Protein AF-A0A934SAM8-F1 (afdb_monomer_lite)

Secondary structure (DSSP, 8-state):
-----PPP-----PPPHHHHTTSS-HHHHHHHHHHHHHHHHHHHHHHHHHHHHHHHSPP---SS-TTSTT--HHHHHHHHHHHHHHHHSS---EEEEEHHHHHHHHH-HHHHHHTTTS-SS---HHHHHHHHTSEEEEE--EEE-SPTTSPP-EEETTTT--EEE-------TTS--S--PPPP--STT--TTS-------

Sequence (201 aa):
SDTFLCKDYGVEEPIDKMELMMYASIFAADSAGMERTSRIVAINHEIRVRNLVRAASQTSSPVTKWNEAGSTIVADIDAGKNLIRSRIGVTPNLLTLPYNVFQAMRNSAEMKNYFVNVQGGLITKANLEAILEVEIQISGDLINTAAEGQDAEIGDIWENEAFLSYSVASADIKSLNFARTYNWTALEGSGSGGISVLTYD

Structure (mmCIF, N/CA/C/O backbone):
data_AF-A0A934SAM8-F1
#
_entry.id   AF-A0A934SAM8-F1
#
loop_
_atom_site.group_PDB
_atom_site.id
_atom_site.type_symbol
_atom_site.label_atom_id
_atom_site.label_alt_id
_atom_site.label_comp_id
_atom_site.label_asym_id
_atom_site.label_entity_id
_atom_site.label_seq_id
_atom_site.pdbx_PDB_ins_code
_atom_site.Cartn_x
_atom_site.Cartn_y
_atom_site.Cartn_z
_atom_site.occupancy
_atom_site.B_iso_or_equiv
_atom_site.auth_seq_id
_atom_site.auth_comp_id
_atom_site.auth_asym_id
_atom_site.auth_atom_id
_atom_site.pdbx_PDB_model_num
ATOM 1 N N . SER A 1 1 ? -17.122 6.761 -20.301 1.00 48.31 1 SER A N 1
ATOM 2 C CA . SER A 1 1 ? -16.513 5.428 -20.171 1.00 48.31 1 SER A CA 1
ATOM 3 C C . SER A 1 1 ? -15.039 5.635 -19.939 1.00 48.31 1 SER A C 1
ATOM 5 O O . SER A 1 1 ? -14.426 6.359 -20.718 1.00 48.31 1 SER A O 1
ATOM 7 N N . ASP A 1 2 ? -14.484 5.063 -18.878 1.00 52.81 2 ASP A N 1
ATOM 8 C CA . ASP A 1 2 ? -13.043 5.150 -18.657 1.00 52.81 2 ASP A CA 1
ATOM 9 C C . ASP A 1 2 ? -12.313 4.285 -19.680 1.00 52.81 2 ASP A C 1
ATOM 11 O O . ASP A 1 2 ? -12.741 3.176 -20.004 1.00 52.81 2 ASP A O 1
ATOM 15 N N . THR A 1 3 ? -11.243 4.839 -20.240 1.00 67.12 3 THR A N 1
ATOM 16 C CA . THR A 1 3 ? -10.425 4.165 -21.249 1.00 67.12 3 THR A CA 1
ATOM 17 C C . THR A 1 3 ? -9.183 3.640 -20.544 1.00 67.12 3 THR A C 1
ATOM 19 O O . THR A 1 3 ? -8.379 4.424 -20.050 1.00 67.12 3 THR A O 1
ATOM 22 N N . PHE A 1 4 ? -9.035 2.321 -20.465 1.00 67.25 4 PHE A N 1
ATOM 23 C CA . PHE A 1 4 ? -7.827 1.681 -19.951 1.00 67.25 4 PHE A CA 1
ATOM 24 C C . PHE A 1 4 ? -6.880 1.416 -21.127 1.00 67.25 4 PHE A C 1
ATOM 26 O O . PHE A 1 4 ? -7.203 0.660 -22.039 1.00 67.25 4 PHE A O 1
ATOM 33 N N . LEU A 1 5 ? -5.721 2.076 -21.130 1.00 73.31 5 LEU A N 1
ATOM 34 C CA . LEU A 1 5 ? -4.667 1.882 -22.126 1.00 73.31 5 LEU A CA 1
ATOM 35 C C . LEU A 1 5 ? -3.382 1.490 -21.406 1.00 73.31 5 LEU A C 1
ATOM 37 O O . LEU A 1 5 ? -2.926 2.204 -20.512 1.00 73.31 5 LEU A O 1
ATOM 41 N N . CYS A 1 6 ? -2.787 0.371 -21.809 1.00 74.12 6 CYS A N 1
ATOM 42 C CA . CYS A 1 6 ? -1.442 0.021 -21.375 1.00 74.12 6 CYS A CA 1
ATOM 43 C C . CYS A 1 6 ? -0.452 0.913 -22.130 1.00 74.12 6 CYS A C 1
ATOM 45 O O . CYS A 1 6 ? -0.445 0.932 -23.360 1.00 74.12 6 CYS A O 1
ATOM 47 N N . LYS A 1 7 ? 0.366 1.665 -21.392 1.00 79.12 7 LYS A N 1
ATOM 48 C CA . LYS A 1 7 ? 1.479 2.436 -21.950 1.00 79.12 7 LYS A CA 1
ATOM 49 C C . LYS A 1 7 ? 2.779 1.701 -21.656 1.00 79.12 7 LYS A C 1
ATOM 51 O O . LYS A 1 7 ? 2.964 1.229 -20.535 1.00 79.12 7 LYS A O 1
ATOM 56 N N . ASP A 1 8 ? 3.647 1.635 -22.656 1.00 76.38 8 ASP A N 1
ATOM 57 C CA . ASP A 1 8 ? 4.974 1.047 -22.521 1.00 76.38 8 ASP A CA 1
ATOM 58 C C . ASP A 1 8 ? 5.943 2.025 -21.833 1.00 76.38 8 ASP A C 1
ATOM 60 O O . ASP A 1 8 ? 5.888 3.240 -22.057 1.00 76.38 8 ASP A O 1
ATOM 64 N N . TYR A 1 9 ? 6.790 1.487 -20.960 1.00 80.19 9 TYR A N 1
ATOM 65 C CA . TYR A 1 9 ? 7.807 2.214 -20.209 1.00 80.19 9 TYR A CA 1
ATOM 66 C C . TYR A 1 9 ? 9.094 1.390 -20.226 1.00 80.19 9 TYR A C 1
ATOM 68 O O . TYR A 1 9 ? 9.218 0.423 -19.478 1.00 80.19 9 TYR A O 1
ATOM 76 N N . GLY A 1 10 ? 10.041 1.805 -21.066 1.00 79.75 10 GLY A N 1
ATOM 77 C CA . GLY A 1 10 ? 11.365 1.201 -21.181 1.00 79.75 10 GLY A CA 1
ATOM 78 C C . GLY A 1 10 ? 12.441 2.050 -20.513 1.00 79.75 10 GLY A C 1
ATOM 79 O O . GLY A 1 10 ? 12.342 3.278 -20.465 1.00 79.75 10 GLY A O 1
ATOM 80 N N . VAL A 1 11 ? 13.464 1.376 -20.000 1.00 83.31 11 VAL A N 1
ATOM 81 C CA . VAL A 1 11 ? 14.718 1.975 -19.542 1.00 83.31 11 VAL A CA 1
ATOM 82 C C . VAL A 1 11 ? 15.835 1.187 -20.209 1.00 83.31 11 VAL A C 1
ATOM 84 O O . VAL A 1 11 ? 15.770 -0.039 -20.266 1.00 83.31 11 VAL A O 1
ATOM 87 N N . GLU A 1 12 ? 16.824 1.896 -20.733 1.00 84.12 12 GLU A N 1
ATOM 88 C CA . GLU A 1 12 ? 17.992 1.312 -21.381 1.00 84.12 12 GLU A CA 1
ATOM 89 C C . GLU A 1 12 ? 19.230 1.697 -20.580 1.00 84.12 12 GLU A C 1
ATOM 91 O O . GLU A 1 12 ? 19.383 2.853 -20.176 1.00 84.12 12 GLU A O 1
ATOM 96 N N . GLU A 1 13 ? 20.110 0.728 -20.355 1.00 82.88 13 GLU A N 1
ATOM 97 C CA . GLU A 1 13 ? 21.387 0.942 -19.690 1.00 82.88 13 GLU A CA 1
ATOM 98 C C . GLU A 1 13 ? 22.519 0.467 -20.611 1.00 82.88 13 GLU A C 1
ATOM 100 O O . GLU A 1 13 ? 22.649 -0.736 -20.844 1.00 82.88 13 GLU A O 1
ATOM 105 N N . PRO A 1 14 ? 23.333 1.383 -21.167 1.00 83.19 14 PRO A N 1
ATOM 106 C CA . PRO A 1 14 ? 24.500 0.997 -21.946 1.00 83.19 14 PRO A CA 1
ATOM 107 C C . PRO A 1 14 ? 25.638 0.563 -21.015 1.00 83.19 14 PRO A C 1
ATOM 109 O O . PRO A 1 14 ? 26.027 1.309 -20.119 1.00 83.19 14 PRO A O 1
ATOM 112 N N . ILE A 1 15 ? 26.218 -0.610 -21.271 1.00 78.00 15 ILE A N 1
ATOM 113 C CA . ILE A 1 15 ? 27.415 -1.099 -20.574 1.00 78.00 15 ILE A CA 1
ATOM 114 C C . ILE A 1 15 ? 28.629 -0.836 -21.471 1.00 78.00 15 ILE A C 1
ATOM 116 O O . ILE A 1 15 ? 28.726 -1.372 -22.577 1.00 78.00 15 ILE A O 1
ATOM 120 N N . ASP A 1 16 ? 29.567 -0.001 -21.015 1.00 82.44 16 ASP A N 1
ATOM 121 C CA . ASP A 1 16 ? 30.797 0.261 -21.771 1.00 82.44 16 ASP A CA 1
ATOM 122 C C . ASP A 1 16 ? 31.765 -0.933 -21.699 1.00 82.44 16 ASP A C 1
ATOM 124 O O . ASP A 1 16 ? 31.813 -1.687 -20.728 1.00 82.44 16 ASP A O 1
ATOM 128 N N . LYS A 1 17 ? 32.621 -1.077 -22.714 1.00 78.62 17 LYS A N 1
ATOM 129 C CA . LYS A 1 17 ? 33.650 -2.122 -22.780 1.00 78.62 17 LYS A CA 1
ATOM 130 C C . LYS A 1 17 ? 34.644 -2.042 -21.622 1.00 78.62 17 LYS A C 1
ATOM 132 O O . LYS A 1 17 ? 35.159 -3.078 -21.209 1.00 78.62 17 LYS A O 1
ATOM 137 N N . MET A 1 18 ? 34.926 -0.843 -21.108 1.00 77.56 18 MET A N 1
ATOM 138 C CA . MET A 1 18 ? 35.782 -0.681 -19.928 1.00 77.56 18 MET A CA 1
ATOM 139 C C . MET A 1 18 ? 35.104 -1.221 -18.666 1.00 77.56 18 MET A C 1
ATOM 141 O O . MET A 1 18 ? 35.743 -1.925 -17.889 1.00 77.56 18 MET A O 1
ATOM 145 N N . GLU A 1 19 ? 33.809 -0.953 -18.494 1.00 75.69 19 GLU A N 1
ATOM 146 C CA . GLU A 1 19 ? 33.009 -1.516 -17.403 1.00 75.69 19 GLU A CA 1
ATOM 147 C C . GLU A 1 19 ? 32.911 -3.043 -17.535 1.00 75.69 19 GLU A C 1
ATOM 149 O O . GLU A 1 19 ? 33.124 -3.768 -16.566 1.00 75.69 19 GLU A O 1
ATOM 154 N N . LEU A 1 20 ? 32.710 -3.552 -18.750 1.00 76.06 20 LEU A N 1
ATOM 155 C CA . LEU A 1 20 ? 32.654 -4.984 -19.039 1.00 76.06 20 LEU A CA 1
ATOM 156 C C . LEU A 1 20 ? 33.943 -5.724 -18.640 1.00 76.06 20 LEU A C 1
ATOM 158 O O . LEU A 1 20 ? 33.874 -6.855 -18.165 1.00 76.06 20 LEU A O 1
ATOM 162 N N . MET A 1 21 ? 35.113 -5.083 -18.763 1.00 78.25 21 MET A N 1
ATOM 163 C CA . MET A 1 21 ? 36.393 -5.636 -18.294 1.00 78.25 21 MET A CA 1
ATOM 164 C C . MET A 1 21 ? 36.514 -5.709 -16.762 1.00 78.25 21 MET A C 1
ATOM 166 O O . MET A 1 21 ? 37.366 -6.445 -16.264 1.00 78.25 21 MET A O 1
ATOM 170 N N . MET A 1 22 ? 35.698 -4.961 -16.008 1.00 79.31 22 MET A N 1
ATOM 171 C CA . MET A 1 22 ? 35.677 -5.001 -14.539 1.00 79.31 22 MET A CA 1
ATOM 172 C C . MET A 1 22 ? 34.859 -6.181 -13.998 1.00 79.31 22 MET A C 1
ATOM 174 O O . MET A 1 22 ? 35.090 -6.619 -12.869 1.00 79.31 22 MET A O 1
ATOM 178 N N . TYR A 1 23 ? 33.919 -6.708 -14.785 1.00 80.19 23 TYR A N 1
ATOM 179 C CA . TYR A 1 23 ? 33.114 -7.865 -14.407 1.00 80.19 23 TYR A CA 1
ATOM 180 C C . TYR A 1 23 ? 33.823 -9.185 -14.728 1.00 80.19 23 TYR A C 1
ATOM 182 O O . TYR A 1 23 ? 34.630 -9.297 -15.646 1.00 80.19 23 TYR A O 1
ATOM 190 N N . ALA A 1 24 ? 33.476 -10.234 -13.976 1.00 79.69 24 ALA A N 1
ATOM 191 C CA . ALA A 1 24 ? 34.048 -11.569 -14.164 1.00 79.69 24 ALA A CA 1
ATOM 192 C C . ALA A 1 24 ? 33.663 -12.217 -15.510 1.00 79.69 24 ALA A C 1
ATOM 194 O O . ALA A 1 24 ? 34.354 -13.118 -15.983 1.00 79.69 24 ALA A O 1
ATOM 195 N N . SER A 1 25 ? 32.543 -11.801 -16.109 1.00 82.62 25 SER A N 1
ATOM 196 C CA . SER A 1 25 ? 32.074 -12.259 -17.419 1.00 82.62 25 SER A CA 1
ATOM 197 C C . SER A 1 25 ? 31.044 -11.287 -17.998 1.00 82.62 25 SER A C 1
ATOM 199 O O . SER A 1 25 ? 30.425 -10.533 -17.248 1.00 82.62 25 SER A O 1
ATOM 201 N N . ILE A 1 26 ? 30.816 -11.368 -19.312 1.00 78.75 26 ILE A N 1
ATOM 202 C CA . ILE A 1 26 ? 29.776 -10.603 -20.024 1.00 78.75 26 ILE A CA 1
ATOM 203 C C . ILE A 1 26 ? 28.398 -10.871 -19.409 1.00 78.75 26 ILE A C 1
ATOM 205 O O . ILE A 1 26 ? 27.704 -9.942 -19.029 1.00 78.75 26 ILE A O 1
ATOM 209 N N . PHE A 1 27 ? 28.065 -12.142 -19.165 1.00 80.81 27 PHE A N 1
ATOM 210 C CA . PHE A 1 27 ? 26.796 -12.526 -18.541 1.00 80.81 27 PHE A CA 1
ATOM 211 C C . PHE A 1 27 ? 26.598 -11.914 -17.144 1.00 80.81 27 PHE A C 1
ATOM 213 O O . PHE A 1 27 ? 25.480 -11.586 -16.758 1.00 80.81 27 PHE A O 1
ATOM 220 N N . ALA A 1 28 ? 27.677 -11.752 -16.372 1.00 81.44 28 ALA A N 1
ATOM 221 C CA . ALA A 1 28 ? 27.601 -11.104 -15.066 1.00 81.44 28 ALA A CA 1
ATOM 222 C C . ALA A 1 28 ? 27.350 -9.592 -15.184 1.00 81.44 28 ALA A C 1
ATOM 224 O O . ALA A 1 28 ? 26.605 -9.045 -14.374 1.00 81.44 28 ALA A O 1
ATOM 225 N N . ALA A 1 29 ? 27.945 -8.936 -16.186 1.00 81.75 29 ALA A N 1
ATOM 226 C CA . ALA A 1 29 ? 27.673 -7.533 -16.483 1.00 81.75 29 ALA A CA 1
ATOM 227 C C . ALA A 1 29 ? 26.214 -7.345 -16.933 1.00 81.75 29 ALA A C 1
ATOM 229 O O . ALA A 1 29 ? 25.509 -6.500 -16.382 1.00 81.75 29 ALA A O 1
ATOM 230 N N . ASP A 1 30 ? 25.738 -8.202 -17.839 1.00 82.06 30 ASP A N 1
ATOM 231 C CA . ASP A 1 30 ? 24.359 -8.182 -18.328 1.00 82.06 30 ASP A CA 1
ATOM 232 C C . ASP A 1 30 ? 23.367 -8.412 -17.187 1.00 82.06 30 ASP A C 1
ATOM 234 O O . ASP A 1 30 ? 22.476 -7.597 -16.982 1.00 82.06 30 ASP A O 1
ATOM 238 N N . SER A 1 31 ? 23.553 -9.457 -16.371 1.00 84.06 31 SER A N 1
ATOM 239 C CA . SER A 1 31 ? 22.677 -9.735 -15.223 1.00 84.06 31 SER A CA 1
ATOM 240 C C . SER A 1 31 ? 22.595 -8.543 -14.266 1.00 84.06 31 SER A C 1
ATOM 242 O O . SER A 1 31 ? 21.513 -8.224 -13.774 1.00 84.06 31 SER A O 1
ATOM 244 N N . ALA A 1 32 ? 23.712 -7.851 -14.028 1.00 84.31 32 ALA A N 1
ATOM 245 C CA . ALA A 1 32 ? 23.735 -6.669 -13.174 1.00 84.31 32 ALA A CA 1
ATOM 246 C C . ALA A 1 32 ? 22.974 -5.485 -13.799 1.00 84.31 32 ALA A C 1
ATOM 248 O O . ALA A 1 32 ? 22.202 -4.826 -13.101 1.00 84.31 32 ALA A O 1
ATOM 249 N N . GLY A 1 33 ? 23.139 -5.229 -15.101 1.00 83.06 33 GLY A N 1
ATOM 250 C CA . GLY A 1 33 ? 22.363 -4.209 -15.820 1.00 83.06 33 GLY A CA 1
ATOM 251 C C . GLY A 1 33 ? 20.865 -4.532 -15.868 1.00 83.06 33 GLY A C 1
ATOM 252 O O . GLY A 1 33 ? 20.017 -3.660 -15.661 1.00 83.06 33 GLY A O 1
ATOM 253 N N . MET A 1 34 ? 20.514 -5.810 -16.042 1.00 83.19 34 MET A N 1
ATOM 254 C CA . MET A 1 34 ? 19.129 -6.290 -16.018 1.00 83.19 34 MET A CA 1
ATOM 255 C C . MET A 1 34 ? 18.476 -6.071 -14.646 1.00 83.19 34 MET A C 1
ATOM 257 O O . MET A 1 34 ? 17.337 -5.602 -14.566 1.00 83.19 34 MET A O 1
ATOM 261 N N . GLU A 1 35 ? 19.183 -6.368 -13.553 1.00 85.25 35 GLU A N 1
ATOM 262 C CA . GLU A 1 35 ? 18.703 -6.125 -12.187 1.00 85.25 35 GLU A CA 1
ATOM 263 C C . GLU A 1 35 ? 18.487 -4.630 -11.912 1.00 85.25 35 GLU A C 1
ATOM 265 O O . GLU A 1 35 ? 17.457 -4.241 -11.357 1.00 85.25 35 GLU A O 1
ATOM 270 N N . ARG A 1 36 ? 19.411 -3.767 -12.352 1.00 84.75 36 ARG A N 1
ATOM 271 C CA . ARG A 1 36 ? 19.279 -2.309 -12.197 1.00 84.75 36 ARG A CA 1
ATOM 272 C C . ARG A 1 36 ? 18.096 -1.762 -12.986 1.00 84.75 36 ARG A C 1
ATOM 274 O O . ARG A 1 36 ? 17.239 -1.080 -12.422 1.00 84.75 36 ARG A O 1
ATOM 281 N N . THR A 1 37 ? 18.012 -2.115 -14.264 1.00 85.31 37 THR A N 1
ATOM 282 C CA . THR A 1 37 ? 16.949 -1.667 -15.168 1.00 85.31 37 THR A CA 1
ATOM 283 C C . THR A 1 37 ? 15.574 -2.133 -14.683 1.00 85.31 37 THR A C 1
ATOM 285 O O . THR A 1 37 ? 14.643 -1.332 -14.569 1.00 85.31 37 THR A O 1
ATOM 288 N N . SER A 1 38 ? 15.441 -3.411 -14.310 1.00 84.44 38 SER A N 1
ATOM 289 C CA . SER A 1 38 ? 14.182 -3.954 -13.781 1.00 84.44 38 SER A CA 1
ATOM 290 C C . SER A 1 38 ? 13.762 -3.286 -12.469 1.00 84.44 38 SER A C 1
ATOM 292 O O . SER A 1 38 ? 12.583 -2.962 -12.301 1.00 84.44 38 SER A O 1
ATOM 294 N N . ARG A 1 39 ? 14.712 -2.987 -11.573 1.00 86.19 39 ARG A N 1
ATOM 295 C CA . ARG A 1 39 ? 14.444 -2.238 -10.339 1.00 86.19 39 ARG A CA 1
ATOM 296 C C . ARG A 1 39 ? 13.925 -0.828 -10.616 1.00 86.19 39 ARG A C 1
ATOM 298 O O . ARG A 1 39 ? 12.972 -0.405 -9.965 1.00 86.19 39 ARG A O 1
ATOM 305 N N . ILE A 1 40 ? 14.502 -0.108 -11.581 1.00 86.94 40 ILE A N 1
ATOM 306 C CA . ILE A 1 40 ? 14.028 1.235 -11.962 1.00 86.94 40 ILE A CA 1
ATOM 307 C C . ILE A 1 40 ? 12.580 1.167 -12.462 1.00 86.94 40 ILE A C 1
ATOM 309 O O . ILE A 1 40 ? 11.736 1.960 -12.039 1.00 86.94 40 ILE A O 1
ATOM 313 N N . VAL A 1 41 ? 12.264 0.199 -13.328 1.00 87.56 41 VAL A N 1
ATOM 314 C CA . VAL A 1 41 ? 10.901 0.012 -13.848 1.00 87.56 41 VAL A CA 1
ATOM 315 C C . VAL A 1 41 ? 9.915 -0.319 -12.722 1.00 87.56 41 VAL A C 1
ATOM 317 O O . VAL A 1 41 ? 8.818 0.248 -12.697 1.00 87.56 41 VAL A O 1
ATOM 320 N N . ALA A 1 42 ? 10.303 -1.173 -11.771 1.00 86.44 42 ALA A N 1
ATOM 321 C CA . ALA A 1 42 ? 9.482 -1.533 -10.616 1.00 86.44 42 ALA A CA 1
ATOM 322 C C . ALA A 1 42 ? 9.198 -0.329 -9.699 1.00 86.44 42 ALA A C 1
ATOM 324 O O . ALA A 1 42 ? 8.040 -0.074 -9.372 1.00 86.44 42 ALA A O 1
ATOM 325 N N . ILE A 1 43 ? 10.213 0.476 -9.368 1.00 88.12 43 ILE A N 1
ATOM 326 C CA . ILE A 1 43 ? 10.042 1.694 -8.554 1.00 88.12 43 ILE A CA 1
ATOM 327 C C . ILE A 1 43 ? 9.140 2.704 -9.274 1.00 88.12 43 ILE A C 1
ATOM 329 O O . ILE A 1 43 ? 8.193 3.239 -8.697 1.00 88.12 43 ILE A O 1
ATOM 333 N N . ASN A 1 44 ? 9.370 2.927 -10.570 1.00 88.62 44 ASN A N 1
ATOM 334 C CA . ASN A 1 44 ? 8.521 3.805 -11.375 1.00 88.62 44 ASN A CA 1
ATOM 335 C C . ASN A 1 44 ? 7.080 3.286 -11.463 1.00 88.62 44 ASN A C 1
ATOM 337 O O . ASN A 1 44 ? 6.133 4.068 -11.574 1.00 88.62 44 ASN A O 1
ATOM 341 N N . HIS A 1 45 ? 6.881 1.967 -11.458 1.00 86.81 45 HIS A N 1
ATOM 342 C CA . HIS A 1 45 ? 5.555 1.370 -11.348 1.00 86.81 45 HIS A CA 1
ATOM 343 C C . HIS A 1 45 ? 4.907 1.682 -9.999 1.00 86.81 45 HIS A C 1
ATOM 345 O O . HIS A 1 45 ? 3.780 2.174 -9.985 1.00 86.81 45 HIS A O 1
ATOM 351 N N . GLU A 1 46 ? 5.618 1.495 -8.891 1.00 89.19 46 GLU A N 1
ATOM 352 C CA . GLU A 1 46 ? 5.098 1.781 -7.554 1.00 89.19 46 GLU A CA 1
ATOM 353 C C . GLU A 1 46 ? 4.702 3.255 -7.384 1.00 89.19 46 GLU A C 1
ATOM 355 O O . GLU A 1 46 ? 3.599 3.543 -6.923 1.00 89.19 46 GLU A O 1
ATOM 360 N N . ILE A 1 47 ? 5.524 4.198 -7.860 1.00 89.06 47 ILE A N 1
ATOM 361 C CA . ILE A 1 47 ? 5.206 5.637 -7.834 1.00 89.06 47 ILE A CA 1
ATOM 362 C C . ILE A 1 47 ? 3.915 5.937 -8.612 1.00 89.06 47 ILE A C 1
ATOM 364 O O . ILE A 1 47 ? 3.074 6.721 -8.160 1.00 89.06 47 ILE A O 1
ATOM 368 N N . ARG A 1 48 ? 3.726 5.307 -9.781 1.00 88.75 48 ARG A N 1
ATOM 369 C CA . ARG A 1 48 ? 2.497 5.455 -10.580 1.00 88.75 48 ARG A CA 1
ATOM 370 C C . ARG A 1 48 ? 1.286 4.894 -9.844 1.00 88.75 48 ARG A C 1
ATOM 372 O O . ARG A 1 48 ? 0.259 5.568 -9.791 1.00 88.75 48 ARG A O 1
ATOM 379 N N . VAL A 1 49 ? 1.413 3.700 -9.263 1.00 89.56 49 VAL A N 1
ATOM 380 C CA . VAL A 1 49 ? 0.353 3.070 -8.465 1.00 89.56 49 VAL A CA 1
ATOM 381 C C . VAL A 1 49 ? -0.024 3.974 -7.300 1.00 89.56 49 VAL A C 1
ATOM 383 O O . VAL A 1 49 ? -1.191 4.330 -7.176 1.00 89.56 49 VAL A O 1
ATOM 386 N N . ARG A 1 50 ? 0.949 4.438 -6.514 1.00 89.69 50 ARG A N 1
ATOM 387 C CA . ARG A 1 50 ? 0.724 5.367 -5.402 1.00 89.69 50 ARG A CA 1
ATOM 388 C C . ARG A 1 50 ? -0.050 6.606 -5.842 1.00 89.69 50 ARG A C 1
ATOM 390 O O . ARG A 1 50 ? -1.045 6.956 -5.214 1.00 89.69 50 ARG A O 1
ATOM 397 N N . ASN A 1 51 ? 0.375 7.266 -6.921 1.00 90.19 51 ASN A N 1
ATOM 398 C CA . ASN A 1 51 ? -0.280 8.490 -7.390 1.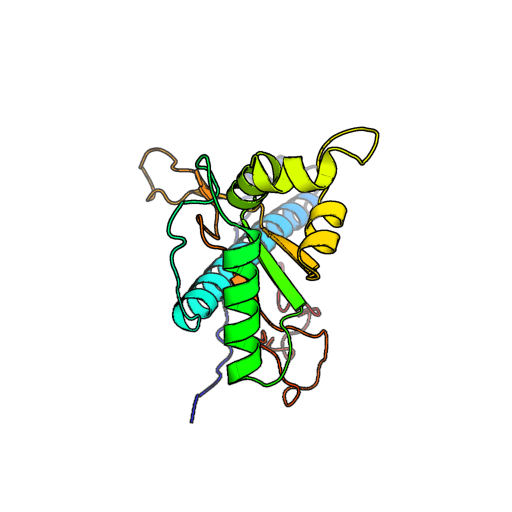00 90.19 51 ASN A CA 1
ATOM 399 C C . ASN A 1 51 ? -1.745 8.238 -7.793 1.00 90.19 51 ASN A C 1
ATOM 401 O O . ASN A 1 51 ? -2.612 9.052 -7.478 1.00 90.19 51 ASN A O 1
ATOM 405 N N . LEU A 1 52 ? -2.033 7.107 -8.447 1.00 90.19 52 LEU A N 1
ATOM 406 C CA . LEU A 1 52 ? -3.399 6.715 -8.811 1.00 90.19 52 LEU A CA 1
ATOM 407 C C . LEU A 1 52 ? -4.245 6.372 -7.580 1.00 90.19 52 LEU A C 1
ATOM 409 O O . LEU A 1 52 ? -5.378 6.835 -7.463 1.00 90.19 52 LEU A O 1
ATOM 413 N N . VAL A 1 53 ? -3.684 5.599 -6.648 1.00 90.69 53 VAL A N 1
ATOM 414 C CA . VAL A 1 53 ? -4.344 5.216 -5.396 1.00 90.69 53 VAL A CA 1
ATOM 415 C C . VAL A 1 53 ? -4.687 6.455 -4.576 1.00 90.69 53 VAL A C 1
ATOM 417 O O . VAL A 1 53 ? -5.835 6.606 -4.164 1.00 90.69 53 VAL A O 1
ATOM 420 N N . ARG A 1 54 ? -3.740 7.380 -4.396 1.00 89.50 54 ARG A N 1
ATOM 421 C CA . ARG A 1 54 ? -3.948 8.631 -3.656 1.00 89.50 54 ARG A CA 1
ATOM 422 C C . ARG A 1 54 ? -5.021 9.506 -4.300 1.00 89.50 54 ARG A C 1
ATOM 424 O O . ARG A 1 54 ? -5.881 10.017 -3.594 1.00 89.50 54 ARG A O 1
ATOM 431 N N . ALA A 1 55 ? -5.015 9.633 -5.628 1.00 89.06 55 ALA A N 1
ATOM 432 C CA . ALA A 1 55 ? -6.008 10.427 -6.352 1.00 89.06 55 ALA A CA 1
ATOM 433 C C . ALA A 1 55 ? -7.432 9.841 -6.280 1.00 89.06 55 ALA A C 1
ATOM 435 O O . ALA A 1 55 ? -8.403 10.593 -6.293 1.00 89.06 55 ALA A O 1
ATOM 436 N N . ALA A 1 56 ? -7.563 8.512 -6.211 1.00 86.75 56 ALA A N 1
ATOM 437 C CA . ALA A 1 56 ? -8.853 7.822 -6.135 1.00 86.75 56 ALA A CA 1
ATOM 438 C C . ALA A 1 56 ? -9.369 7.624 -4.696 1.00 86.75 56 ALA A C 1
ATOM 440 O O . ALA A 1 56 ? -10.543 7.301 -4.496 1.00 86.75 56 ALA A O 1
ATOM 441 N N . SER A 1 57 ? -8.502 7.780 -3.693 1.00 87.50 57 SER A N 1
ATOM 442 C CA . SER A 1 57 ? -8.831 7.520 -2.292 1.00 87.50 57 SER A CA 1
ATOM 443 C C . SER A 1 57 ? -9.567 8.689 -1.647 1.00 87.50 57 SER A C 1
ATOM 445 O O . SER A 1 57 ? -9.318 9.857 -1.935 1.00 87.50 57 SER A O 1
ATOM 447 N N . GLN A 1 58 ? -10.457 8.371 -0.708 1.00 85.81 58 GLN A N 1
ATOM 448 C CA . GLN A 1 58 ? -10.959 9.375 0.224 1.00 85.81 58 GLN A CA 1
ATOM 449 C C . GLN A 1 58 ? -9.926 9.617 1.312 1.00 85.81 58 GLN A C 1
ATOM 451 O O . GLN A 1 58 ? -9.427 8.670 1.916 1.00 85.81 58 GLN A O 1
ATOM 456 N N . THR A 1 59 ? -9.640 10.886 1.571 1.00 85.62 59 THR A N 1
ATOM 457 C CA . THR A 1 59 ? -8.674 11.296 2.580 1.00 85.62 59 THR A CA 1
ATOM 458 C C . THR A 1 59 ? -9.383 11.686 3.871 1.00 85.62 59 THR A C 1
ATOM 460 O O . THR A 1 59 ? -10.395 12.388 3.878 1.00 85.62 59 THR A O 1
ATOM 463 N N . SER A 1 60 ? -8.832 11.226 4.987 1.00 85.19 60 SER A N 1
ATOM 464 C CA . SER A 1 60 ? -9.200 11.665 6.329 1.00 85.19 60 SER A CA 1
ATOM 465 C C . SER A 1 60 ? -7.926 11.871 7.127 1.00 85.19 60 SER A C 1
ATOM 467 O O . SER A 1 60 ? -7.012 11.051 7.049 1.00 85.19 60 SER A O 1
ATOM 469 N N . SER A 1 61 ? -7.862 12.951 7.897 1.00 85.94 61 SER A N 1
ATOM 470 C CA . SER A 1 61 ? -6.744 13.197 8.803 1.00 85.94 61 SER A CA 1
ATOM 471 C C . SER A 1 61 ? -7.158 12.847 10.229 1.00 85.94 61 SER A C 1
ATOM 473 O O . SER A 1 61 ? -8.229 13.286 10.657 1.00 85.94 61 SER A O 1
ATOM 475 N N . PRO A 1 62 ? -6.337 12.082 10.967 1.00 84.44 62 PRO A N 1
ATOM 476 C CA . PRO A 1 62 ? -6.609 11.818 12.370 1.00 84.44 62 PRO A CA 1
ATOM 477 C C . PRO A 1 62 ? -6.523 13.126 13.165 1.00 84.44 62 PRO A C 1
ATOM 479 O O . PRO A 1 62 ? -5.728 14.012 12.836 1.00 84.44 62 PRO A O 1
ATOM 482 N N . VAL A 1 63 ? -7.335 13.249 14.219 1.00 85.31 63 VAL A N 1
ATOM 483 C CA . VAL A 1 63 ? -7.325 14.437 15.097 1.00 85.31 63 VAL A CA 1
ATOM 484 C C . VAL A 1 63 ? -5.961 14.589 15.774 1.00 85.31 63 VAL A C 1
ATOM 486 O O . VAL A 1 63 ? -5.404 15.685 15.818 1.00 85.31 63 VAL A O 1
ATOM 489 N N . THR A 1 64 ? -5.406 13.470 16.241 1.00 88.00 64 THR A N 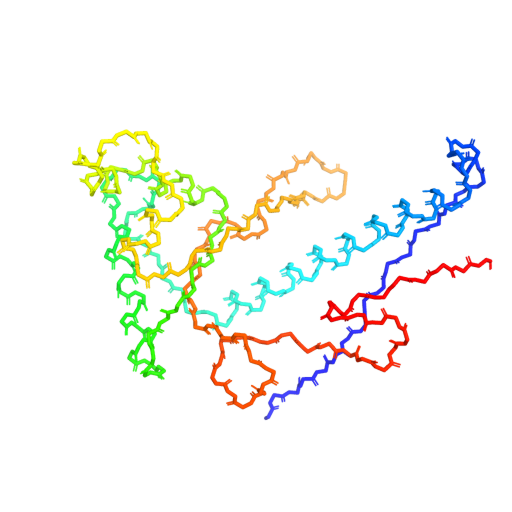1
ATOM 490 C CA . THR A 1 64 ? -4.056 13.374 16.796 1.00 88.00 64 THR A CA 1
ATOM 491 C C . THR A 1 64 ? -3.242 12.440 15.912 1.00 88.00 64 THR A C 1
ATOM 493 O O . THR A 1 64 ? -3.626 11.290 15.702 1.00 88.00 64 THR A O 1
ATOM 496 N N . LYS A 1 65 ? -2.109 12.920 15.388 1.00 86.25 65 LYS A N 1
ATOM 497 C CA . LYS A 1 65 ? -1.225 12.105 14.543 1.00 86.25 65 LYS A CA 1
ATOM 498 C C . LYS A 1 65 ? -0.738 10.865 15.296 1.00 86.25 65 LYS A C 1
ATOM 500 O O . LYS A 1 65 ? -0.491 10.912 16.495 1.00 86.25 65 LYS A O 1
ATOM 505 N N . TRP A 1 66 ? -0.544 9.760 14.583 1.00 87.50 66 TRP A N 1
ATOM 506 C CA . TRP A 1 66 ? -0.223 8.458 15.187 1.00 87.50 66 TRP A CA 1
ATOM 507 C C . TRP A 1 66 ? 1.176 8.365 15.815 1.00 87.50 66 TRP A C 1
ATOM 509 O O . TRP A 1 66 ? 1.469 7.413 16.533 1.00 87.50 66 TRP A O 1
ATOM 519 N N . ASN A 1 67 ? 2.038 9.350 15.564 1.00 85.44 67 ASN A N 1
ATOM 520 C CA . ASN A 1 67 ? 3.330 9.506 16.229 1.00 85.44 67 ASN A CA 1
ATOM 521 C C . ASN A 1 67 ? 3.249 10.323 17.535 1.00 85.44 67 ASN A C 1
ATOM 523 O O . ASN A 1 67 ? 4.241 10.391 18.256 1.00 85.44 67 ASN A O 1
ATOM 527 N N . GLU A 1 68 ? 2.098 10.926 17.842 1.00 87.31 68 GLU A N 1
ATOM 528 C CA . GLU A 1 68 ? 1.885 11.756 19.029 1.00 87.31 68 GLU A CA 1
ATOM 529 C C . GLU A 1 68 ? 1.231 10.968 20.174 1.00 87.31 68 GLU A C 1
ATOM 531 O O . GLU A 1 68 ? 0.557 9.945 19.985 1.00 87.31 68 GLU A O 1
ATOM 536 N N . ALA A 1 69 ? 1.418 11.472 21.395 1.00 82.00 69 ALA A N 1
ATOM 537 C CA . ALA A 1 69 ? 0.773 10.927 22.582 1.00 82.00 69 ALA A CA 1
ATOM 538 C C . ALA A 1 69 ? -0.749 11.154 22.536 1.00 82.00 69 ALA A C 1
ATOM 540 O O . ALA A 1 69 ? -1.216 12.238 22.195 1.00 82.00 69 ALA A O 1
ATOM 541 N N . GLY A 1 70 ? -1.528 10.137 22.918 1.00 80.38 70 GLY A N 1
ATOM 542 C CA . GLY A 1 70 ? -2.994 10.203 22.875 1.00 80.38 70 GLY A CA 1
ATOM 543 C C . GLY A 1 70 ? -3.594 9.997 21.480 1.00 80.38 70 GLY A C 1
ATOM 544 O O . GLY A 1 70 ? -4.750 10.352 21.263 1.00 80.38 70 GLY A O 1
ATOM 545 N N . SER A 1 71 ? -2.824 9.443 20.540 1.00 85.25 71 SER A N 1
ATOM 546 C CA . SER A 1 71 ? -3.348 8.936 19.271 1.00 85.25 71 SER A CA 1
ATOM 547 C C . SER A 1 71 ? -4.381 7.824 19.493 1.00 85.25 71 SER A C 1
ATOM 549 O O . SER A 1 71 ? -4.241 7.015 20.410 1.00 85.25 71 SER A O 1
ATOM 551 N N . THR A 1 72 ? -5.425 7.826 18.660 1.00 88.69 72 THR A N 1
ATOM 552 C CA . THR A 1 72 ? -6.547 6.872 18.679 1.00 88.69 72 THR A CA 1
ATOM 553 C C . THR A 1 72 ? -6.587 6.085 17.371 1.00 88.69 72 THR A C 1
ATOM 555 O O . THR A 1 72 ? -7.516 6.199 16.572 1.00 88.69 72 THR A O 1
ATOM 558 N N . ILE A 1 73 ? -5.539 5.302 17.143 1.00 88.88 73 ILE A N 1
ATOM 559 C CA . ILE A 1 73 ? -5.261 4.559 15.912 1.00 88.88 73 ILE A CA 1
ATOM 560 C C . ILE A 1 73 ? -6.379 3.554 15.622 1.00 88.88 73 ILE A C 1
ATOM 562 O O . ILE A 1 73 ? -6.840 3.454 14.485 1.00 88.88 73 ILE A O 1
ATOM 566 N N . VAL A 1 74 ? -6.842 2.822 16.642 1.00 90.38 74 VAL A N 1
ATOM 567 C CA . VAL A 1 74 ? -7.892 1.805 16.463 1.00 90.38 74 VAL A CA 1
ATOM 568 C C . VAL A 1 74 ? -9.205 2.464 16.038 1.00 90.38 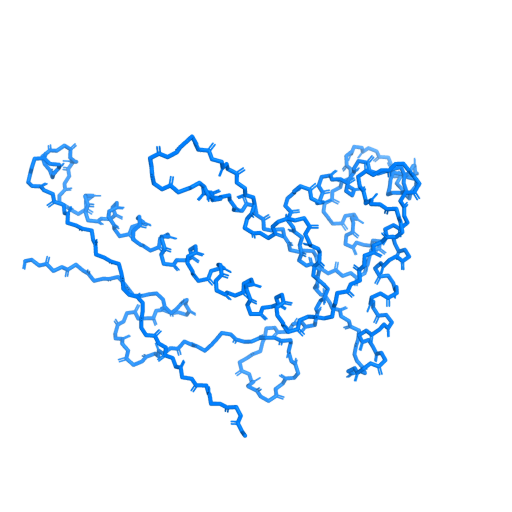74 VAL A C 1
ATOM 570 O O . VAL A 1 74 ? -9.839 2.018 15.084 1.00 90.38 74 VAL A O 1
ATOM 573 N N . ALA A 1 75 ? -9.569 3.579 16.677 1.00 91.44 75 ALA A N 1
ATOM 574 C CA . ALA A 1 75 ? -10.782 4.321 16.343 1.00 91.44 75 ALA A CA 1
ATOM 575 C C . ALA A 1 75 ? -10.733 4.921 14.927 1.00 91.44 75 ALA A C 1
ATOM 577 O O . ALA A 1 75 ? -11.730 4.858 14.207 1.00 91.44 75 ALA A O 1
ATOM 578 N N . ASP A 1 76 ? -9.581 5.458 14.510 1.00 91.50 76 ASP A N 1
ATOM 579 C CA . ASP A 1 76 ? -9.390 5.997 13.159 1.00 91.50 76 ASP A CA 1
ATOM 580 C C . ASP A 1 76 ? -9.557 4.898 12.095 1.00 91.50 76 ASP A C 1
ATOM 582 O O . ASP A 1 76 ? -10.246 5.086 11.087 1.00 91.50 76 ASP A O 1
ATOM 586 N N . ILE A 1 77 ? -8.974 3.719 12.336 1.00 91.56 77 ILE A N 1
ATOM 587 C CA . ILE A 1 77 ? -9.067 2.579 11.418 1.00 91.56 77 ILE A CA 1
ATOM 588 C C . ILE A 1 77 ? -10.493 2.023 11.383 1.00 91.56 77 ILE A C 1
ATOM 590 O O . ILE A 1 77 ? -11.014 1.767 10.297 1.00 91.56 77 ILE A O 1
ATOM 594 N N . ASP A 1 78 ? -11.164 1.883 12.525 1.00 92.62 78 ASP A N 1
ATOM 595 C CA . ASP A 1 78 ? -12.546 1.396 12.576 1.00 92.62 78 ASP A CA 1
ATOM 596 C C . ASP A 1 78 ? -13.534 2.377 11.929 1.00 92.62 78 ASP A C 1
ATOM 598 O O . ASP A 1 78 ? -14.479 1.956 11.252 1.00 92.62 78 ASP A O 1
ATOM 602 N N . ALA A 1 79 ? -13.293 3.687 12.041 1.00 92.19 79 ALA A N 1
ATOM 603 C CA . ALA A 1 79 ? -14.030 4.692 11.280 1.00 92.19 79 ALA A CA 1
ATOM 604 C C . ALA A 1 79 ? -13.835 4.496 9.765 1.00 92.19 79 ALA A C 1
ATOM 606 O O . ALA A 1 79 ? -14.815 4.492 9.013 1.00 92.19 79 ALA A O 1
ATOM 607 N N . GLY A 1 80 ? -12.599 4.243 9.322 1.00 91.12 80 GLY A N 1
ATOM 608 C CA . GLY A 1 80 ? -12.283 3.902 7.933 1.00 91.12 80 GLY A CA 1
ATOM 609 C C . GLY A 1 80 ? -12.970 2.616 7.457 1.00 91.12 80 GLY A C 1
ATOM 610 O O . GLY A 1 80 ? -13.585 2.598 6.387 1.00 91.12 80 GLY A O 1
ATOM 611 N N . LYS A 1 81 ? -12.955 1.552 8.270 1.00 92.38 81 LYS A N 1
ATOM 612 C CA . LYS A 1 81 ? -13.653 0.290 7.970 1.00 92.38 81 LYS A CA 1
ATOM 613 C C . LYS A 1 81 ? -15.148 0.507 7.787 1.00 92.38 81 LYS A C 1
ATOM 615 O O . LYS A 1 81 ? -15.726 -0.000 6.827 1.00 92.38 81 LYS A O 1
ATOM 620 N N . ASN A 1 82 ? -15.772 1.272 8.681 1.00 92.56 82 ASN A N 1
ATOM 621 C CA . ASN A 1 82 ? -17.198 1.582 8.612 1.00 92.56 82 ASN A CA 1
ATOM 622 C C . ASN A 1 82 ? -17.536 2.438 7.386 1.00 92.56 82 ASN A C 1
ATOM 624 O O . ASN A 1 82 ? -18.545 2.191 6.718 1.00 92.56 82 ASN A O 1
ATOM 628 N N . LEU A 1 83 ? -16.674 3.394 7.033 1.00 91.69 83 LEU A N 1
ATOM 629 C CA . LEU A 1 83 ? -16.829 4.196 5.823 1.00 91.69 83 LEU A CA 1
ATOM 630 C C . LEU A 1 83 ? -16.776 3.327 4.561 1.00 91.69 83 LEU A C 1
ATOM 632 O O . LEU A 1 83 ? -17.643 3.450 3.699 1.00 91.69 83 LEU A O 1
ATOM 636 N N . ILE A 1 84 ? -15.803 2.419 4.462 1.00 91.19 84 ILE A N 1
ATOM 637 C CA . ILE A 1 84 ? -15.690 1.505 3.321 1.00 91.19 84 ILE A CA 1
ATOM 638 C C . ILE A 1 84 ? -16.902 0.571 3.287 1.00 91.19 84 ILE A C 1
ATOM 640 O O . ILE A 1 84 ? -17.622 0.533 2.289 1.00 91.19 84 ILE A O 1
ATOM 644 N N . ARG A 1 85 ? -17.212 -0.099 4.401 1.00 93.12 85 ARG A N 1
ATOM 645 C CA . ARG A 1 85 ? -18.345 -1.026 4.505 1.00 93.12 85 ARG A CA 1
ATOM 646 C C . ARG A 1 85 ? -19.676 -0.376 4.136 1.00 93.12 85 ARG A C 1
ATOM 648 O O . ARG A 1 85 ? -20.469 -0.997 3.435 1.00 93.12 85 ARG A O 1
ATOM 655 N N . SER A 1 86 ? -19.924 0.861 4.566 1.00 92.81 86 SER A N 1
ATOM 656 C CA . SER A 1 86 ? -21.159 1.584 4.229 1.00 92.81 86 SER A CA 1
ATOM 657 C C . SER A 1 86 ? -21.277 1.930 2.740 1.00 92.81 86 SER A C 1
ATOM 659 O O . SER A 1 86 ? -22.390 2.083 2.243 1.00 92.81 86 SER A O 1
ATOM 661 N N . ARG A 1 87 ? -20.152 2.020 2.016 1.00 89.62 87 ARG A N 1
ATOM 662 C CA . ARG A 1 87 ? -20.115 2.359 0.586 1.00 89.62 87 ARG A CA 1
ATOM 663 C C . ARG A 1 87 ? -20.132 1.140 -0.332 1.00 89.62 87 ARG A C 1
ATOM 665 O O . ARG A 1 87 ? -20.846 1.162 -1.328 1.00 89.62 87 ARG A O 1
ATOM 672 N N . ILE A 1 88 ? -19.343 0.108 -0.026 1.00 89.75 88 ILE A N 1
ATOM 673 C CA . ILE A 1 88 ? -19.170 -1.064 -0.907 1.00 89.75 88 ILE A CA 1
ATOM 674 C C . ILE A 1 88 ? -19.851 -2.335 -0.386 1.00 89.75 88 ILE A C 1
ATOM 676 O O . ILE A 1 88 ? -19.911 -3.330 -1.100 1.00 89.75 88 ILE A O 1
ATOM 680 N N . GLY A 1 89 ? -20.368 -2.326 0.846 1.00 88.81 89 GLY A N 1
ATOM 681 C CA . GLY A 1 89 ? -21.067 -3.469 1.443 1.00 88.81 89 GLY A CA 1
ATOM 682 C C . GLY A 1 89 ? -20.160 -4.603 1.933 1.00 88.81 89 GLY A C 1
ATOM 683 O O . GLY A 1 89 ? -20.665 -5.580 2.481 1.00 88.81 89 GLY A O 1
ATOM 684 N N . VAL A 1 90 ? -18.838 -4.473 1.789 1.00 91.38 90 VAL A N 1
ATOM 685 C CA . VAL A 1 90 ? -17.838 -5.436 2.279 1.00 91.38 90 VAL A CA 1
ATOM 686 C C . VAL A 1 90 ? -16.860 -4.764 3.239 1.00 91.38 90 VAL A C 1
ATOM 688 O O . VAL A 1 90 ? -16.585 -3.568 3.131 1.00 91.38 90 VAL A O 1
ATOM 691 N N . THR A 1 91 ? -16.349 -5.528 4.202 1.00 90.44 91 THR A N 1
ATOM 692 C CA . THR A 1 91 ? -15.299 -5.063 5.112 1.00 90.44 91 THR A CA 1
ATOM 693 C C . THR A 1 91 ? -13.955 -5.053 4.386 1.00 90.44 91 THR A C 1
ATOM 695 O O . THR A 1 91 ? -13.648 -6.028 3.697 1.00 90.44 91 THR A O 1
ATOM 698 N N . PRO A 1 92 ? -13.145 -3.990 4.522 1.00 92.69 92 PRO A N 1
ATOM 699 C CA . PRO A 1 92 ? -11.791 -3.983 3.978 1.00 92.69 92 PRO A CA 1
ATOM 700 C C . PRO A 1 92 ? -10.941 -5.065 4.648 1.00 92.69 92 PRO A C 1
ATOM 702 O O . PRO A 1 92 ? -11.210 -5.452 5.784 1.00 92.69 92 PRO A O 1
ATOM 705 N N . ASN A 1 93 ? -9.926 -5.545 3.937 1.00 92.69 93 ASN A N 1
ATOM 706 C CA . ASN A 1 93 ? -9.069 -6.640 4.388 1.00 92.69 93 ASN A CA 1
ATOM 707 C C . ASN A 1 93 ? -7.578 -6.292 4.393 1.00 92.69 93 ASN A C 1
ATOM 709 O O . ASN A 1 93 ? -6.821 -7.026 5.015 1.00 92.69 93 ASN A O 1
ATOM 713 N N . LEU A 1 94 ? -7.167 -5.206 3.730 1.00 92.75 94 LEU A N 1
ATOM 714 C CA . LEU A 1 94 ? -5.765 -4.844 3.552 1.00 92.75 94 LEU A CA 1
ATOM 715 C C . LEU A 1 94 ? -5.510 -3.403 4.001 1.00 92.75 94 LEU A C 1
ATOM 717 O O . LEU A 1 94 ? -6.159 -2.469 3.525 1.00 92.75 94 LEU A O 1
ATOM 721 N N . LEU A 1 95 ? -4.525 -3.227 4.876 1.00 92.69 95 LEU A N 1
ATOM 722 C CA . LEU A 1 95 ? -3.996 -1.946 5.324 1.00 92.69 95 LEU A CA 1
ATOM 723 C C . LEU A 1 95 ? -2.549 -1.790 4.838 1.00 92.69 95 LEU A C 1
ATOM 725 O O . LEU A 1 95 ? -1.637 -2.430 5.360 1.00 92.69 95 LEU A O 1
ATOM 729 N N . THR A 1 96 ? -2.328 -0.918 3.860 1.00 91.75 96 THR A N 1
ATOM 730 C CA . THR A 1 96 ? -0.991 -0.587 3.356 1.00 91.75 96 THR A CA 1
ATOM 731 C C . THR A 1 96 ? -0.424 0.598 4.128 1.00 91.75 96 THR A C 1
ATOM 733 O O . THR A 1 96 ? -1.063 1.648 4.219 1.00 91.75 96 THR A O 1
ATOM 736 N N . LEU A 1 97 ? 0.777 0.431 4.680 1.00 91.44 97 LEU A N 1
ATOM 737 C CA . LEU A 1 97 ? 1.462 1.420 5.508 1.00 91.44 97 LEU A CA 1
ATOM 738 C C . LEU A 1 97 ? 2.908 1.621 5.038 1.00 91.44 97 LEU A C 1
ATOM 740 O O . LEU A 1 97 ? 3.590 0.638 4.735 1.00 91.44 97 LEU A O 1
ATOM 744 N N . PRO A 1 98 ? 3.423 2.857 5.054 1.00 90.94 98 PRO A N 1
ATOM 745 C CA . PRO A 1 98 ? 4.855 3.098 4.992 1.00 90.94 98 PRO A CA 1
ATOM 746 C C . PRO A 1 98 ? 5.539 2.652 6.295 1.00 90.94 98 PRO A C 1
ATOM 748 O O . PRO A 1 98 ? 4.931 2.592 7.375 1.00 90.94 98 PRO A O 1
ATOM 751 N N . TYR A 1 99 ? 6.827 2.322 6.203 1.00 88.81 99 TYR A N 1
ATOM 752 C CA . TYR A 1 99 ? 7.609 1.804 7.329 1.00 88.81 99 TYR A CA 1
ATOM 753 C C . TYR A 1 99 ? 7.638 2.757 8.537 1.00 88.81 99 TYR A C 1
ATOM 755 O O . TYR A 1 99 ? 7.560 2.317 9.687 1.00 88.81 99 TYR A O 1
ATOM 763 N N . ASN A 1 100 ? 7.693 4.066 8.292 1.00 88.38 100 ASN A N 1
ATOM 764 C CA . ASN A 1 100 ? 7.676 5.108 9.320 1.00 88.38 100 ASN A CA 1
ATOM 765 C C . ASN A 1 100 ? 6.384 5.090 10.179 1.00 88.38 100 ASN A C 1
ATOM 767 O O . ASN A 1 100 ? 6.456 5.121 11.411 1.00 88.38 100 ASN A O 1
ATOM 771 N N . VAL A 1 101 ? 5.210 4.947 9.558 1.00 88.81 101 VAL A N 1
ATOM 772 C CA . VAL A 1 101 ? 3.898 4.882 10.213 1.00 88.81 101 VAL A CA 1
ATOM 773 C C . VAL A 1 101 ? 3.767 3.573 10.980 1.00 88.81 101 VAL A C 1
ATOM 775 O O . VAL A 1 101 ? 3.308 3.576 12.122 1.00 88.81 101 VAL A O 1
ATOM 778 N N . PHE A 1 102 ? 4.254 2.463 10.418 1.00 89.25 102 PHE A N 1
ATOM 779 C CA . PHE A 1 102 ? 4.313 1.188 11.133 1.00 89.25 102 PHE A CA 1
ATOM 780 C C . PHE A 1 102 ? 5.144 1.292 12.425 1.00 89.25 102 PHE A C 1
ATOM 782 O O . PHE A 1 102 ? 4.717 0.823 13.484 1.00 89.25 102 PHE A O 1
ATOM 789 N N . GLN A 1 103 ? 6.303 1.956 12.378 1.00 88.62 103 GLN A N 1
ATOM 790 C CA . GLN A 1 103 ? 7.126 2.204 13.568 1.00 88.62 103 GLN A CA 1
ATOM 791 C C . GLN A 1 103 ? 6.432 3.129 14.579 1.00 88.62 103 GLN A C 1
ATOM 793 O O . GLN A 1 103 ? 6.528 2.893 15.787 1.00 88.62 103 GLN A O 1
ATOM 798 N N . ALA A 1 104 ? 5.706 4.149 14.117 1.00 88.75 104 ALA A N 1
ATOM 799 C CA . ALA A 1 104 ? 4.913 5.018 14.987 1.00 88.75 104 ALA A CA 1
ATOM 800 C C . ALA A 1 104 ? 3.806 4.231 15.710 1.00 88.75 104 ALA A C 1
ATOM 802 O O . ALA A 1 104 ? 3.726 4.270 16.940 1.00 88.75 104 ALA A O 1
ATOM 803 N N . MET A 1 105 ? 3.036 3.417 14.979 1.00 87.25 105 MET A N 1
ATOM 804 C CA . MET A 1 105 ? 1.996 2.552 15.548 1.00 87.25 105 MET A CA 1
ATOM 805 C C . MET A 1 105 ? 2.569 1.591 16.590 1.00 87.25 105 MET A C 1
ATOM 807 O O . MET A 1 105 ? 2.018 1.457 17.683 1.00 87.25 105 MET A O 1
ATOM 811 N N . ARG A 1 106 ? 3.718 0.973 16.295 1.00 84.75 106 ARG A N 1
ATOM 812 C CA . ARG A 1 106 ? 4.421 0.069 17.214 1.00 84.75 106 ARG A CA 1
ATOM 813 C C . ARG A 1 106 ? 4.839 0.748 18.522 1.00 84.75 106 ARG A C 1
ATOM 815 O O . ARG A 1 106 ? 4.873 0.113 19.575 1.00 84.75 106 ARG A O 1
ATOM 822 N N . ASN A 1 107 ? 5.198 2.027 18.462 1.00 84.62 107 ASN A N 1
ATOM 823 C CA . ASN A 1 107 ? 5.681 2.777 19.617 1.00 84.62 107 ASN A CA 1
ATOM 824 C C . ASN A 1 107 ? 4.577 3.506 20.388 1.00 84.62 107 ASN A C 1
ATOM 826 O O . ASN A 1 107 ? 4.834 3.924 21.524 1.00 84.62 107 ASN A O 1
ATOM 830 N N . SER A 1 108 ? 3.377 3.607 19.819 1.00 86.44 108 SER A N 1
ATOM 831 C CA . SER A 1 108 ? 2.223 4.253 20.438 1.00 86.44 108 SER A CA 1
ATOM 832 C C . SER A 1 108 ? 1.851 3.628 21.791 1.00 86.44 108 SER A C 1
ATOM 834 O O . SER A 1 108 ? 1.983 2.421 22.019 1.00 86.44 108 SER A O 1
ATOM 836 N N . ALA A 1 109 ? 1.387 4.470 22.718 1.00 85.00 109 ALA A N 1
ATOM 837 C CA . ALA A 1 109 ? 0.933 4.022 24.035 1.00 85.00 109 ALA A CA 1
ATOM 838 C C . ALA A 1 109 ? -0.347 3.177 23.941 1.00 85.00 109 ALA A C 1
ATOM 840 O O . ALA A 1 109 ? -0.504 2.222 24.696 1.00 85.00 109 ALA A O 1
ATOM 841 N N . GLU A 1 110 ? -1.228 3.498 22.990 1.00 85.31 110 GLU A N 1
ATOM 842 C CA . GLU A 1 110 ? -2.469 2.762 22.751 1.00 85.31 110 GLU A CA 1
ATOM 843 C C . GLU A 1 110 ? -2.184 1.305 22.376 1.00 85.31 110 GLU A C 1
ATOM 845 O O . GLU A 1 110 ? -2.643 0.400 23.072 1.00 85.31 110 GLU A O 1
ATOM 850 N N . MET A 1 111 ? -1.358 1.058 21.351 1.00 82.88 111 MET A N 1
ATOM 851 C CA . MET A 1 111 ? -1.047 -0.318 20.951 1.00 82.88 111 MET A CA 1
ATOM 852 C C . MET A 1 111 ? -0.307 -1.058 22.067 1.00 82.88 111 MET A C 1
ATOM 854 O O . MET A 1 111 ? -0.605 -2.218 22.335 1.00 82.88 111 MET A O 1
ATOM 858 N N . LYS A 1 112 ? 0.593 -0.385 22.797 1.00 82.19 112 LYS A N 1
ATOM 859 C CA . LYS A 1 112 ? 1.253 -0.973 23.975 1.00 82.19 112 LYS A CA 1
ATOM 860 C C . LYS A 1 112 ? 0.261 -1.396 25.056 1.00 82.19 112 LYS A C 1
ATOM 862 O O . LYS A 1 112 ? 0.447 -2.479 25.603 1.00 82.19 112 LYS A O 1
ATOM 867 N N . ASN A 1 113 ? -0.790 -0.616 25.319 1.00 83.44 113 ASN A N 1
ATOM 868 C CA . ASN A 1 113 ? -1.813 -0.936 26.321 1.00 83.44 113 ASN A CA 1
ATOM 869 C C . ASN A 1 113 ? -2.562 -2.238 26.006 1.00 83.44 113 ASN A C 1
ATOM 871 O O . ASN A 1 113 ? -2.795 -3.034 26.915 1.00 83.44 113 ASN A O 1
ATOM 875 N N . TYR A 1 114 ? -2.865 -2.503 24.732 1.00 77.00 114 TYR A N 1
ATOM 876 C CA . TYR A 1 114 ? -3.476 -3.772 24.318 1.00 77.00 114 TYR A CA 1
ATOM 877 C C . TYR A 1 114 ? -2.559 -4.988 24.550 1.00 77.00 114 TYR A C 1
ATOM 879 O O . TYR A 1 114 ? -3.052 -6.093 24.770 1.00 77.00 114 TYR A O 1
ATOM 887 N N . PHE A 1 115 ? -1.234 -4.794 24.572 1.00 73.50 115 PHE A N 1
ATOM 888 C CA . PHE A 1 115 ? -0.243 -5.863 24.760 1.00 73.50 115 PHE A CA 1
ATOM 889 C C . PHE A 1 115 ? 0.332 -5.978 26.176 1.00 73.50 115 PHE A C 1
ATOM 891 O O . PHE A 1 115 ? 1.167 -6.851 26.402 1.00 73.50 115 PHE A O 1
ATOM 898 N N . VAL A 1 116 ? -0.119 -5.175 27.149 1.00 68.12 116 VAL A N 1
ATOM 899 C CA . VAL A 1 116 ? 0.419 -5.189 28.532 1.00 68.12 116 VAL A CA 1
ATOM 900 C C . VAL A 1 116 ? 0.361 -6.582 29.177 1.00 68.12 116 VAL A C 1
ATOM 902 O O . VAL A 1 116 ? 1.225 -6.922 29.981 1.00 68.12 116 VAL A O 1
ATOM 905 N N . ASN A 1 117 ? -0.611 -7.413 28.792 1.00 63.91 117 ASN A N 1
ATOM 906 C CA . ASN A 1 117 ? -0.807 -8.752 29.355 1.00 63.91 117 ASN A CA 1
ATOM 907 C C . ASN A 1 117 ? -0.153 -9.886 28.543 1.00 63.91 117 ASN A C 1
ATOM 909 O O . ASN A 1 117 ? -0.196 -11.040 28.971 1.00 63.91 117 ASN A O 1
ATOM 913 N N . VAL A 1 118 ? 0.443 -9.595 27.381 1.00 63.53 118 VAL A N 1
ATOM 914 C CA . VAL A 1 118 ? 1.114 -10.605 26.551 1.00 63.53 118 VAL A CA 1
ATOM 915 C C . VAL A 1 118 ? 2.575 -10.675 26.982 1.00 63.53 118 VAL A C 1
ATOM 917 O O . VAL A 1 118 ? 3.357 -9.752 26.758 1.00 63.53 118 VAL A O 1
ATOM 920 N N . GLN A 1 119 ? 2.942 -11.764 27.662 1.00 51.94 119 GLN A N 1
ATOM 921 C CA . GLN A 1 119 ? 4.310 -11.976 28.121 1.00 51.94 119 GLN A CA 1
ATOM 922 C C . GLN A 1 119 ? 5.284 -12.011 26.938 1.00 51.94 119 GLN A C 1
ATOM 924 O O . GLN A 1 119 ? 5.255 -12.930 26.127 1.00 51.94 119 GLN A O 1
ATOM 929 N N . GLY A 1 120 ? 6.201 -11.044 26.908 1.00 54.03 120 GLY A N 1
ATOM 930 C CA . GLY A 1 120 ? 7.453 -11.159 26.169 1.00 54.03 120 GLY A CA 1
ATOM 931 C C . GLY A 1 120 ? 7.463 -10.494 24.796 1.00 54.03 120 GLY A C 1
ATOM 932 O O . GLY A 1 120 ? 7.158 -11.114 23.789 1.00 54.03 120 GLY A O 1
ATOM 933 N N . GLY A 1 121 ? 7.984 -9.265 24.776 1.00 58.81 121 GLY A N 1
ATOM 934 C CA . GLY A 1 121 ? 8.849 -8.795 23.695 1.00 58.81 121 GLY A CA 1
ATOM 935 C C . GLY A 1 121 ? 8.146 -8.258 22.453 1.00 58.81 121 GLY A C 1
ATOM 936 O O . GLY A 1 121 ? 7.627 -9.013 21.650 1.00 58.81 121 GLY A O 1
ATOM 937 N N . LEU A 1 122 ? 8.270 -6.939 22.266 1.00 63.50 122 LEU A N 1
ATOM 938 C CA . LEU A 1 122 ? 8.168 -6.215 20.994 1.00 63.50 122 LEU A CA 1
ATOM 939 C C . LEU A 1 122 ? 6.897 -6.493 20.161 1.00 63.50 122 LEU A C 1
ATOM 941 O O . LEU A 1 122 ? 6.763 -7.526 19.518 1.00 63.50 122 LEU A O 1
ATOM 945 N N . ILE A 1 123 ? 6.010 -5.499 20.053 1.00 75.19 123 ILE A N 1
ATOM 946 C CA . ILE A 1 123 ? 4.818 -5.570 19.190 1.00 75.19 123 ILE A CA 1
ATOM 947 C C . ILE A 1 123 ? 5.235 -5.997 17.772 1.00 75.19 123 ILE A C 1
ATOM 949 O O . ILE A 1 123 ? 6.051 -5.325 17.133 1.00 75.19 123 ILE A O 1
ATOM 953 N N . THR A 1 124 ? 4.748 -7.153 17.321 1.00 83.12 124 THR A N 1
ATOM 954 C CA . THR A 1 124 ? 5.013 -7.701 15.986 1.00 83.12 124 THR A CA 1
ATOM 955 C C . THR A 1 124 ? 3.938 -7.247 15.002 1.00 83.12 124 THR A C 1
ATOM 957 O O . THR A 1 124 ? 2.887 -6.740 15.390 1.00 83.12 124 THR A O 1
ATOM 960 N N . LYS A 1 125 ? 4.186 -7.449 13.706 1.00 86.19 125 LYS A N 1
ATOM 961 C CA . LYS A 1 125 ? 3.191 -7.199 12.658 1.00 86.19 125 LYS A CA 1
ATOM 962 C C . LYS A 1 125 ? 1.910 -8.020 12.882 1.00 86.19 125 LYS A C 1
ATOM 964 O O . LYS A 1 125 ? 0.832 -7.445 12.897 1.00 86.19 125 LYS A O 1
ATOM 969 N N . ALA A 1 126 ? 2.046 -9.319 13.159 1.00 85.62 126 ALA A N 1
ATOM 970 C CA . ALA A 1 126 ? 0.915 -10.227 13.385 1.00 85.62 126 ALA A CA 1
ATOM 971 C C . ALA A 1 126 ? 0.038 -9.805 14.575 1.00 85.62 126 ALA A C 1
ATOM 973 O O . ALA A 1 126 ? -1.182 -9.924 14.548 1.00 85.62 126 ALA A O 1
ATOM 974 N N . ASN A 1 127 ? 0.667 -9.262 15.615 1.00 84.75 127 ASN A N 1
ATOM 975 C CA . ASN A 1 127 ? -0.025 -8.704 16.768 1.00 84.75 127 ASN A CA 1
ATOM 976 C C . ASN A 1 127 ? -0.907 -7.504 16.369 1.00 84.75 127 ASN A C 1
ATOM 978 O O . ASN A 1 127 ? -2.062 -7.419 16.780 1.00 84.75 127 ASN A O 1
ATOM 982 N N . LEU A 1 128 ? -0.382 -6.594 15.544 1.00 85.25 128 LEU A N 1
ATOM 983 C CA . LEU A 1 128 ? -1.141 -5.446 15.037 1.00 85.25 128 LEU A CA 1
ATOM 984 C C . LEU A 1 128 ? -2.284 -5.884 14.110 1.00 85.25 128 LEU A C 1
ATOM 986 O O . LEU A 1 128 ? -3.391 -5.372 14.239 1.00 85.25 128 LEU A O 1
ATOM 990 N N . GLU A 1 129 ? -2.038 -6.858 13.232 1.00 88.56 129 GLU A N 1
ATOM 991 C CA . GLU A 1 129 ? -3.063 -7.451 12.358 1.00 88.56 129 GLU A CA 1
ATOM 992 C C . GLU A 1 129 ? -4.202 -8.083 13.167 1.00 88.56 129 GLU A C 1
ATOM 994 O O . GLU A 1 129 ? -5.368 -7.913 12.823 1.00 88.56 129 GLU A O 1
ATOM 999 N N . ALA A 1 130 ? -3.886 -8.752 14.281 1.00 86.25 130 ALA A N 1
ATOM 1000 C CA . ALA A 1 130 ? -4.889 -9.361 15.150 1.00 86.25 130 ALA A CA 1
ATOM 1001 C C . ALA A 1 130 ? -5.793 -8.329 15.844 1.00 86.25 130 ALA A C 1
ATOM 1003 O O . ALA A 1 130 ? -6.985 -8.577 15.991 1.00 86.25 130 ALA A O 1
ATOM 1004 N N . ILE A 1 131 ? -5.253 -7.176 16.256 1.00 86.50 131 ILE A N 1
ATOM 1005 C CA . ILE A 1 131 ? -6.060 -6.094 16.851 1.00 86.50 131 ILE A CA 1
ATOM 1006 C C . ILE A 1 131 ? -6.922 -5.417 15.790 1.00 86.50 131 ILE A C 1
ATOM 1008 O O . ILE A 1 131 ? -8.078 -5.086 16.036 1.00 86.50 131 ILE A O 1
ATOM 1012 N N . LEU A 1 132 ? -6.338 -5.166 14.620 1.00 88.19 132 LEU A N 1
ATOM 1013 C CA . LEU A 1 132 ? -6.986 -4.396 13.570 1.00 88.19 132 LEU A CA 1
ATOM 1014 C C . LEU A 1 132 ? -7.869 -5.256 12.664 1.00 88.19 132 LEU A C 1
ATOM 1016 O O . LEU A 1 132 ? -8.575 -4.686 11.842 1.00 88.19 132 LEU A O 1
ATOM 1020 N N . GLU A 1 133 ? -7.863 -6.582 12.803 1.00 88.94 133 GLU A N 1
ATOM 1021 C CA . GLU A 1 133 ? -8.638 -7.533 11.989 1.00 88.94 133 GLU A CA 1
ATOM 1022 C C . GLU A 1 133 ? -8.449 -7.339 10.470 1.00 88.94 133 GLU A C 1
ATOM 1024 O O . GLU A 1 133 ? -9.358 -7.574 9.673 1.00 88.94 133 GLU A O 1
ATOM 1029 N N . VAL A 1 134 ? -7.267 -6.874 10.062 1.00 92.25 134 VAL A N 1
ATOM 1030 C CA . VAL A 1 134 ? -6.884 -6.636 8.663 1.00 92.25 134 VAL A CA 1
ATOM 1031 C C . VAL A 1 134 ? -5.448 -7.086 8.448 1.00 92.25 134 VAL A C 1
ATOM 1033 O O . VAL A 1 134 ? -4.619 -7.001 9.353 1.00 92.25 134 VAL A O 1
ATOM 1036 N N . GLU A 1 135 ? -5.147 -7.544 7.239 1.00 92.19 135 GLU A N 1
ATOM 1037 C CA . GLU A 1 135 ? -3.783 -7.819 6.808 1.00 92.19 135 GLU A CA 1
ATOM 1038 C C . GLU A 1 135 ? -3.029 -6.499 6.636 1.00 92.19 135 GLU A C 1
ATOM 1040 O O . GLU A 1 135 ? -3.553 -5.547 6.057 1.00 92.19 135 GLU A O 1
ATOM 1045 N N . ILE A 1 136 ? -1.797 -6.425 7.133 1.00 91.12 136 ILE A N 1
ATOM 1046 C CA . ILE A 1 136 ? -0.958 -5.237 6.991 1.00 91.12 136 ILE A CA 1
ATOM 1047 C C . ILE A 1 136 ? 0.038 -5.488 5.862 1.00 91.12 136 ILE A C 1
ATOM 1049 O O . ILE A 1 136 ? 0.705 -6.517 5.822 1.00 91.12 136 ILE A O 1
ATOM 1053 N N . GLN A 1 137 ? 0.231 -4.527 4.971 1.00 90.12 137 GLN A N 1
ATOM 1054 C CA . GLN A 1 137 ? 1.327 -4.542 4.007 1.00 90.12 137 GLN A CA 1
ATOM 1055 C C . GLN A 1 137 ? 2.223 -3.337 4.251 1.00 90.12 137 GLN A C 1
ATOM 1057 O O . GLN A 1 137 ? 1.750 -2.211 4.353 1.00 90.12 137 GLN A O 1
ATOM 1062 N N . ILE A 1 138 ? 3.523 -3.586 4.390 1.00 89.31 138 ILE A N 1
ATOM 1063 C CA . ILE A 1 138 ? 4.502 -2.546 4.702 1.00 89.31 138 ILE A CA 1
ATOM 1064 C C . ILE A 1 138 ? 5.274 -2.250 3.421 1.00 89.31 138 ILE A C 1
ATOM 1066 O O . ILE A 1 138 ? 5.932 -3.151 2.902 1.00 89.31 138 ILE A O 1
ATOM 1070 N N . SER A 1 139 ? 5.198 -1.014 2.926 1.00 85.12 139 SER A N 1
ATOM 1071 C CA . SER A 1 139 ? 6.146 -0.527 1.921 1.00 85.12 139 SER A CA 1
ATOM 1072 C C . SER A 1 139 ? 7.344 0.088 2.647 1.00 85.12 139 SER A C 1
ATOM 1074 O O . SER A 1 139 ? 7.184 0.920 3.545 1.00 85.12 139 SER A O 1
ATOM 1076 N N . GLY A 1 140 ? 8.540 -0.402 2.322 1.00 78.06 140 GLY A N 1
ATOM 1077 C CA . GLY A 1 140 ? 9.813 0.033 2.907 1.00 78.06 140 GLY A CA 1
ATOM 1078 C C . GLY A 1 140 ? 10.755 0.667 1.889 1.00 78.06 140 GLY A C 1
ATOM 1079 O O . GLY A 1 140 ? 11.920 0.895 2.209 1.00 78.06 140 GLY A O 1
ATOM 1080 N N . ASP A 1 141 ? 10.279 0.899 0.666 1.00 78.25 141 ASP A N 1
ATOM 1081 C CA . ASP A 1 141 ? 11.102 1.429 -0.407 1.00 78.25 141 ASP A CA 1
ATOM 1082 C C . ASP A 1 141 ? 11.264 2.949 -0.276 1.00 78.25 141 ASP A C 1
ATOM 1084 O O . ASP A 1 141 ? 10.303 3.713 -0.128 1.00 78.25 141 ASP A O 1
ATOM 1088 N N . LEU A 1 142 ? 12.526 3.372 -0.329 1.00 79.75 142 LEU A N 1
ATOM 1089 C CA . LEU A 1 142 ? 12.963 4.757 -0.203 1.00 79.75 142 LEU A CA 1
ATOM 1090 C C . LEU A 1 142 ? 13.488 5.244 -1.553 1.00 79.75 142 LEU A C 1
ATOM 1092 O O . LEU A 1 142 ? 14.236 4.535 -2.236 1.00 79.75 142 LEU A O 1
ATOM 1096 N N . ILE A 1 143 ? 13.135 6.473 -1.916 1.00 79.25 143 ILE A N 1
ATOM 1097 C CA . ILE A 1 143 ? 13.612 7.140 -3.129 1.00 79.25 143 ILE A CA 1
ATOM 1098 C C . ILE A 1 143 ? 14.272 8.467 -2.778 1.00 79.25 143 ILE A C 1
ATOM 1100 O O . ILE A 1 143 ? 13.918 9.110 -1.792 1.00 79.25 143 ILE A O 1
ATOM 1104 N N . ASN A 1 144 ? 15.228 8.889 -3.603 1.00 77.81 144 ASN A N 1
ATOM 1105 C CA . ASN A 1 144 ? 15.715 10.259 -3.545 1.00 77.81 144 ASN A CA 1
ATOM 1106 C C . ASN A 1 144 ? 14.688 11.166 -4.238 1.00 77.81 144 ASN A C 1
ATOM 1108 O O . ASN A 1 144 ? 14.440 11.007 -5.433 1.00 77.81 144 ASN A O 1
ATOM 1112 N N . THR A 1 145 ? 14.070 12.074 -3.489 1.00 74.75 145 THR A N 1
ATOM 1113 C CA . THR A 1 145 ? 13.094 13.050 -3.988 1.00 74.75 145 THR A CA 1
ATOM 1114 C C . THR A 1 145 ? 13.745 14.346 -4.461 1.00 74.75 145 THR A C 1
ATOM 1116 O O . THR A 1 145 ? 13.064 15.176 -5.065 1.00 74.75 145 THR A O 1
ATOM 1119 N N . ALA A 1 146 ? 15.045 14.530 -4.215 1.00 69.88 146 ALA A N 1
ATOM 1120 C CA . ALA A 1 146 ? 15.766 15.716 -4.647 1.00 69.88 146 ALA A CA 1
ATOM 1121 C C . ALA A 1 146 ? 15.944 15.755 -6.172 1.00 69.88 146 ALA A C 1
ATOM 1123 O O . ALA A 1 146 ? 16.142 14.732 -6.831 1.00 69.88 146 ALA A O 1
ATOM 1124 N N . ALA A 1 147 ? 15.907 16.967 -6.731 1.00 69.81 147 ALA A N 1
ATOM 1125 C CA . ALA A 1 147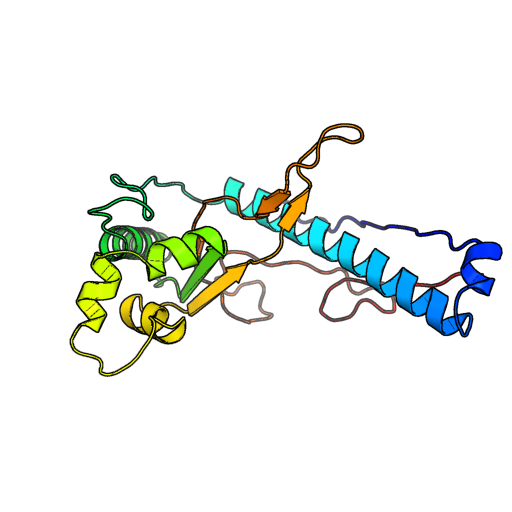 ? 16.244 17.196 -8.130 1.00 69.81 147 ALA A CA 1
ATOM 1126 C C . ALA A 1 147 ? 17.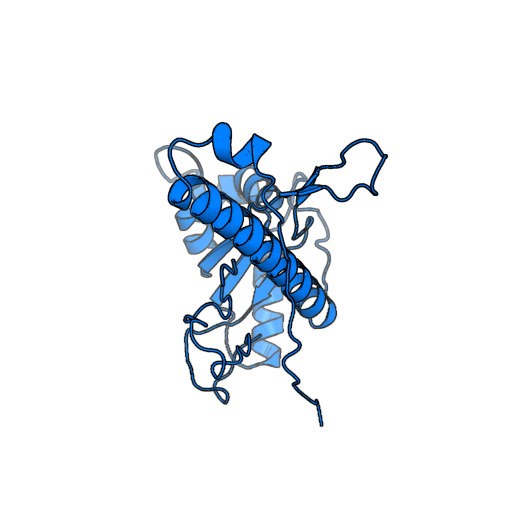728 16.892 -8.395 1.00 69.81 147 ALA A C 1
ATOM 1128 O O . ALA A 1 147 ? 18.574 17.033 -7.508 1.00 69.81 147 ALA A O 1
ATOM 1129 N N . GLU A 1 148 ? 18.055 16.521 -9.634 1.00 69.00 148 GLU A N 1
ATOM 1130 C CA . GLU A 1 148 ? 19.442 16.283 -10.038 1.00 69.00 148 GLU A CA 1
ATOM 1131 C C . GLU A 1 148 ? 20.325 17.504 -9.726 1.00 69.00 148 GLU A C 1
ATOM 1133 O O . GLU A 1 148 ? 20.013 18.637 -10.099 1.00 69.00 148 GLU A O 1
ATOM 1138 N N . GLY A 1 149 ? 21.431 17.271 -9.013 1.00 67.19 149 GLY A N 1
ATOM 1139 C CA . GLY A 1 149 ? 22.375 18.316 -8.606 1.00 67.19 149 GLY A CA 1
ATOM 1140 C C . GLY A 1 149 ? 22.046 19.039 -7.294 1.00 67.19 149 GLY A C 1
ATOM 1141 O O . GLY A 1 149 ? 22.755 19.983 -6.954 1.00 67.19 149 GLY A O 1
ATOM 1142 N N . GLN A 1 150 ? 21.009 18.623 -6.560 1.00 77.19 150 GLN A N 1
ATOM 1143 C CA . GLN A 1 150 ? 20.735 19.075 -5.189 1.00 77.19 150 GLN A CA 1
ATOM 1144 C C . GLN A 1 150 ? 21.194 18.043 -4.151 1.00 77.19 150 GLN A C 1
ATOM 1146 O O . GLN A 1 150 ? 21.463 16.885 -4.483 1.00 77.19 150 GLN A O 1
ATOM 1151 N N . ASP A 1 151 ? 21.269 18.468 -2.888 1.00 77.56 151 ASP A N 1
ATOM 1152 C CA . ASP A 1 151 ? 21.527 17.562 -1.770 1.00 77.56 151 ASP A CA 1
ATOM 1153 C C . ASP A 1 151 ? 20.459 16.465 -1.719 1.00 77.56 151 ASP A C 1
ATOM 1155 O O . ASP A 1 151 ? 19.268 16.729 -1.886 1.00 77.56 151 ASP A O 1
ATOM 1159 N N . ALA A 1 152 ? 20.895 15.222 -1.508 1.00 74.19 152 ALA A N 1
ATOM 1160 C CA . ALA A 1 152 ? 20.004 14.071 -1.520 1.00 74.19 152 ALA A CA 1
ATOM 1161 C C . ALA A 1 152 ? 18.960 14.167 -0.397 1.00 74.19 152 ALA A C 1
ATOM 1163 O O . ALA A 1 152 ? 19.303 14.233 0.784 1.00 74.19 152 ALA A O 1
ATOM 1164 N N . GLU A 1 153 ? 17.686 14.097 -0.774 1.00 78.81 153 GLU A N 1
ATOM 1165 C CA . GLU A 1 153 ? 16.554 14.024 0.143 1.00 78.81 153 GLU A CA 1
ATOM 1166 C C . GLU A 1 153 ? 15.936 12.639 -0.005 1.00 78.81 153 GLU A C 1
ATOM 1168 O O . GLU A 1 153 ? 15.314 12.324 -1.014 1.00 78.81 153 GLU A O 1
ATOM 1173 N N . ILE A 1 154 ? 16.167 11.768 0.973 1.00 80.31 154 ILE A N 1
ATOM 1174 C CA . ILE A 1 154 ? 15.660 10.397 0.933 1.00 80.31 154 ILE A CA 1
ATOM 1175 C C . ILE A 1 154 ? 14.293 10.373 1.616 1.00 80.31 154 ILE A C 1
ATOM 1177 O O . ILE A 1 154 ? 14.195 10.673 2.806 1.00 80.31 154 ILE A O 1
ATOM 1181 N N . GLY A 1 155 ? 13.258 9.995 0.868 1.00 81.38 155 GLY A N 1
ATOM 1182 C CA . GLY A 1 155 ? 11.878 9.922 1.339 1.00 81.38 155 GLY A CA 1
ATOM 1183 C C . GLY A 1 155 ? 11.212 8.584 1.025 1.00 81.38 155 GLY A C 1
ATOM 1184 O O . GLY A 1 155 ? 11.568 7.896 0.067 1.00 81.38 155 GLY A O 1
ATOM 1185 N N . ASP A 1 156 ? 10.225 8.218 1.843 1.00 84.88 156 ASP A N 1
ATOM 1186 C CA . ASP A 1 156 ? 9.377 7.047 1.612 1.00 84.88 156 ASP A CA 1
ATOM 1187 C C . ASP A 1 156 ? 8.506 7.256 0.369 1.00 84.88 156 ASP A C 1
ATOM 1189 O O . ASP A 1 156 ? 7.899 8.320 0.202 1.00 84.88 156 ASP A O 1
ATOM 1193 N N . ILE A 1 157 ? 8.368 6.223 -0.473 1.00 86.06 157 ILE A N 1
ATOM 1194 C CA . ILE A 1 157 ? 7.465 6.294 -1.630 1.00 86.06 157 ILE A CA 1
ATOM 1195 C C . ILE A 1 157 ? 6.046 6.597 -1.144 1.00 86.06 157 ILE A C 1
ATOM 1197 O O . ILE A 1 157 ? 5.429 7.530 -1.633 1.00 86.06 157 ILE A O 1
ATOM 1201 N N . TRP A 1 158 ? 5.528 5.895 -0.140 1.00 85.69 158 TRP A N 1
ATOM 1202 C CA . TRP A 1 158 ? 4.153 6.091 0.349 1.00 85.69 158 TRP A CA 1
ATOM 1203 C C . TRP A 1 158 ? 3.998 7.226 1.385 1.00 85.69 158 TRP A C 1
ATOM 1205 O O . TRP A 1 158 ? 2.953 7.337 2.025 1.00 85.69 158 TRP A O 1
ATOM 1215 N N . GLU A 1 159 ? 5.005 8.098 1.519 1.00 85.81 159 GLU A N 1
ATOM 1216 C CA . GLU A 1 159 ? 5.012 9.266 2.414 1.00 85.81 159 GLU A CA 1
ATOM 1217 C C . GLU A 1 159 ? 4.615 8.909 3.870 1.00 85.81 159 GLU A C 1
ATOM 1219 O O . GLU A 1 159 ? 5.177 7.994 4.469 1.00 85.81 159 GLU A O 1
ATOM 1224 N N . ASN A 1 160 ? 3.673 9.651 4.468 1.00 87.25 160 ASN A N 1
ATOM 1225 C CA . ASN A 1 160 ? 3.146 9.448 5.825 1.00 87.25 160 ASN A CA 1
ATOM 1226 C C . ASN A 1 160 ? 1.656 9.045 5.800 1.00 87.25 160 ASN A C 1
ATOM 1228 O O . ASN A 1 160 ? 0.909 9.362 6.728 1.00 87.25 160 ASN A O 1
ATOM 1232 N N . GLU A 1 161 ? 1.197 8.417 4.716 1.00 88.06 161 GLU A N 1
ATOM 1233 C CA . GLU A 1 161 ? -0.219 8.107 4.491 1.00 88.06 161 GLU A CA 1
ATOM 1234 C C . GLU A 1 161 ? -0.504 6.611 4.695 1.00 88.06 161 GLU A C 1
ATOM 1236 O O . GLU A 1 161 ? 0.247 5.749 4.247 1.00 88.06 161 GLU A O 1
ATOM 1241 N N . ALA A 1 162 ? -1.611 6.294 5.370 1.00 90.38 162 ALA A N 1
ATOM 1242 C CA . ALA A 1 162 ? -2.095 4.928 5.562 1.00 90.38 162 ALA A CA 1
ATOM 1243 C C . ALA A 1 162 ? -3.279 4.652 4.625 1.00 90.38 162 ALA A C 1
ATOM 1245 O O . ALA A 1 162 ? -4.227 5.438 4.582 1.00 90.38 162 ALA A O 1
ATOM 1246 N N . PHE A 1 163 ? -3.260 3.522 3.914 1.00 91.19 163 PHE A N 1
ATOM 1247 C CA . PHE A 1 163 ? -4.295 3.165 2.941 1.00 91.19 163 PHE A CA 1
ATOM 1248 C C . PHE A 1 163 ? -5.049 1.912 3.367 1.00 91.19 163 PHE A C 1
ATOM 1250 O O . PHE A 1 163 ? -4.485 0.822 3.414 1.00 91.19 163 PHE A O 1
ATOM 1257 N N . LEU A 1 164 ? -6.346 2.055 3.627 1.00 91.94 164 LEU A N 1
ATOM 1258 C CA . LEU A 1 164 ? -7.238 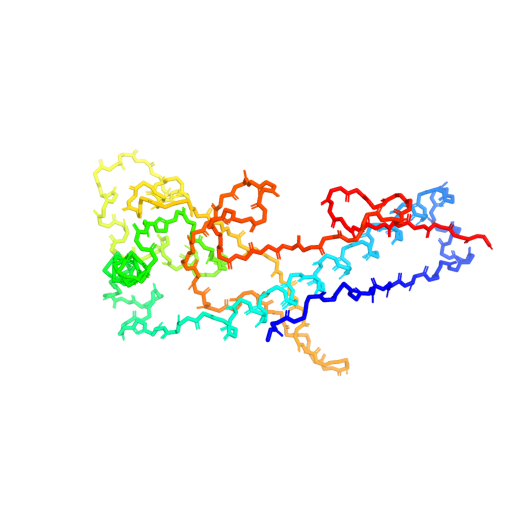0.939 3.921 1.00 91.94 164 LEU A CA 1
ATOM 1259 C C . LEU A 1 164 ? -8.029 0.569 2.664 1.00 91.94 164 LEU A C 1
ATOM 1261 O O . LEU A 1 164 ? -8.697 1.415 2.071 1.00 91.94 164 LEU A O 1
ATOM 1265 N N . SER A 1 165 ? -7.960 -0.694 2.256 1.00 91.62 165 SER A N 1
ATOM 1266 C CA . SER A 1 165 ? -8.543 -1.157 1.000 1.00 91.62 165 SER A CA 1
ATOM 1267 C C . SER A 1 165 ? -9.134 -2.562 1.102 1.00 91.62 165 SER A C 1
ATOM 1269 O O . SER A 1 165 ? -8.894 -3.316 2.049 1.00 91.62 165 SER A O 1
ATOM 1271 N N . TYR A 1 166 ? -9.952 -2.897 0.106 1.00 91.81 166 TYR A N 1
ATOM 1272 C CA . TYR A 1 166 ? -10.426 -4.253 -0.124 1.00 91.81 166 TYR A CA 1
ATOM 1273 C C . TYR A 1 166 ? -9.765 -4.803 -1.388 1.00 91.81 166 TYR A C 1
ATOM 1275 O O . TYR A 1 166 ? -10.013 -4.294 -2.485 1.00 91.81 166 TYR A O 1
ATOM 1283 N N . SER A 1 167 ? -8.933 -5.832 -1.242 1.00 89.62 167 SER A N 1
ATOM 1284 C CA . SER A 1 167 ? -8.248 -6.482 -2.357 1.00 89.62 167 SER A CA 1
ATOM 1285 C C . SER A 1 167 ? -8.253 -7.997 -2.205 1.00 89.62 167 SER A C 1
ATOM 1287 O O . SER A 1 167 ? -7.910 -8.533 -1.159 1.00 89.62 167 SER A O 1
ATOM 1289 N N . VAL A 1 168 ? -8.621 -8.704 -3.269 1.00 86.19 168 VAL A N 1
ATOM 1290 C CA . VAL A 1 168 ? -8.601 -10.169 -3.332 1.00 86.19 168 VAL A CA 1
ATOM 1291 C C . VAL A 1 168 ? -7.752 -10.605 -4.517 1.00 86.19 168 VAL A C 1
ATOM 1293 O O . VAL A 1 168 ? -7.906 -10.078 -5.623 1.00 86.19 168 VAL A O 1
ATOM 1296 N N . ALA A 1 169 ? -6.893 -11.604 -4.296 1.00 80.19 169 ALA A N 1
ATOM 1297 C CA . ALA A 1 169 ? -6.129 -12.270 -5.344 1.00 80.19 169 ALA A CA 1
ATOM 1298 C C . ALA A 1 169 ? -7.077 -13.069 -6.255 1.00 80.19 169 ALA A C 1
ATOM 1300 O O . ALA A 1 169 ? -7.357 -14.244 -6.039 1.00 80.19 169 ALA A O 1
ATOM 1301 N N . SER A 1 170 ? -7.621 -12.397 -7.265 1.00 79.25 170 SER A N 1
ATOM 1302 C CA . SER A 1 170 ? -8.498 -12.983 -8.274 1.00 79.25 170 SER A CA 1
ATOM 1303 C C . SER A 1 170 ? -8.144 -12.409 -9.636 1.00 79.25 170 SER A C 1
ATOM 1305 O O . SER A 1 170 ? -7.974 -11.198 -9.765 1.00 79.25 170 SER A O 1
ATOM 1307 N N . ALA A 1 171 ? -8.071 -13.265 -10.654 1.00 75.31 171 ALA A N 1
ATOM 1308 C CA . ALA A 1 171 ? -7.894 -12.846 -12.044 1.00 75.31 171 ALA A CA 1
ATOM 1309 C C . ALA A 1 171 ? -9.198 -12.320 -12.678 1.00 75.31 171 ALA A C 1
ATOM 1311 O O . ALA A 1 171 ? -9.172 -11.775 -13.779 1.00 75.31 171 ALA A O 1
ATOM 1312 N N . ASP A 1 172 ? -10.343 -12.471 -12.001 1.00 82.38 172 ASP A N 1
ATOM 1313 C CA . ASP A 1 172 ? -11.624 -12.002 -12.522 1.00 82.38 172 ASP A CA 1
ATOM 1314 C C . ASP A 1 172 ? -11.719 -10.475 -12.448 1.00 82.38 172 ASP A C 1
ATOM 1316 O O . ASP A 1 172 ? -11.844 -9.894 -11.368 1.00 82.38 172 ASP A O 1
ATOM 1320 N N . ILE A 1 173 ? -11.722 -9.835 -13.615 1.00 80.75 173 ILE A N 1
ATOM 1321 C CA . ILE A 1 173 ? -11.844 -8.383 -13.782 1.00 80.75 173 ILE A CA 1
ATOM 1322 C C . ILE A 1 173 ? -13.153 -7.854 -13.176 1.00 80.75 173 ILE A C 1
ATOM 1324 O O . ILE A 1 173 ? -13.191 -6.719 -12.704 1.00 80.75 173 ILE A O 1
ATOM 1328 N N . LYS A 1 174 ? -14.219 -8.664 -13.162 1.00 83.44 174 LYS A N 1
ATOM 1329 C CA . LYS A 1 174 ? -15.532 -8.260 -12.636 1.00 83.44 174 LYS A CA 1
ATOM 1330 C C . LYS A 1 174 ? -15.635 -8.377 -11.120 1.00 83.44 174 LYS A C 1
ATOM 1332 O O . LYS A 1 174 ? -16.557 -7.808 -10.537 1.00 83.44 174 LYS A O 1
ATOM 1337 N N . SER A 1 175 ? -14.724 -9.112 -10.484 1.00 85.31 175 SER A N 1
ATOM 1338 C CA . SER A 1 175 ? -14.740 -9.262 -9.032 1.00 85.31 175 SER A CA 1
ATOM 1339 C C . SER A 1 175 ? -14.356 -7.950 -8.351 1.00 85.31 175 SER A C 1
ATOM 1341 O O . SER A 1 175 ? -13.440 -7.247 -8.797 1.00 85.31 175 SER A O 1
ATOM 1343 N N . LEU A 1 176 ? -15.073 -7.627 -7.270 1.00 85.56 176 LEU A N 1
ATOM 1344 C CA . LEU A 1 176 ? -14.863 -6.407 -6.499 1.00 85.56 176 LEU A CA 1
ATOM 1345 C C . LEU A 1 176 ? -13.423 -6.363 -5.989 1.00 85.56 176 LEU A C 1
ATOM 1347 O O . LEU A 1 176 ? -12.974 -7.253 -5.270 1.00 85.56 176 LEU A O 1
ATOM 1351 N N . ASN A 1 177 ? -12.706 -5.321 -6.376 1.00 88.19 177 ASN A N 1
ATOM 1352 C CA . ASN A 1 177 ? -11.363 -5.039 -5.909 1.00 88.19 177 ASN A CA 1
ATOM 1353 C C . ASN A 1 177 ? -11.153 -3.526 -5.988 1.00 88.19 177 ASN A C 1
ATOM 1355 O O . ASN A 1 177 ? -11.730 -2.872 -6.859 1.00 88.19 177 ASN A O 1
ATOM 1359 N N . PHE A 1 178 ? -10.361 -2.974 -5.075 1.00 87.25 178 PHE A N 1
ATOM 1360 C CA . PHE A 1 178 ? -10.020 -1.559 -5.082 1.00 87.25 178 PHE A CA 1
ATOM 1361 C C . PHE A 1 178 ? -9.267 -1.150 -6.354 1.00 87.25 178 PHE A C 1
ATOM 1363 O O . PHE A 1 178 ? -9.615 -0.150 -6.977 1.00 87.25 178 PHE A O 1
ATOM 1370 N N . ALA A 1 179 ? -8.257 -1.925 -6.755 1.00 85.12 179 ALA A N 1
ATOM 1371 C CA . ALA A 1 179 ? -7.430 -1.606 -7.911 1.00 85.12 179 ALA A CA 1
ATOM 1372 C C . ALA A 1 179 ? -6.867 -2.871 -8.564 1.00 85.12 179 ALA A C 1
ATOM 1374 O O . ALA A 1 179 ? -6.692 -3.908 -7.926 1.00 85.12 179 ALA A O 1
ATOM 1375 N N . ARG A 1 180 ? -6.567 -2.780 -9.862 1.00 85.00 180 ARG A N 1
ATOM 1376 C CA . ARG A 1 180 ? -5.922 -3.851 -10.629 1.00 85.00 180 ARG A CA 1
ATOM 1377 C C . ARG A 1 180 ? -4.859 -3.265 -11.539 1.00 85.00 180 ARG A C 1
ATOM 1379 O O . ARG A 1 180 ? -5.095 -2.249 -12.190 1.00 85.00 180 ARG A O 1
ATOM 1386 N N . THR A 1 181 ? -3.733 -3.958 -11.631 1.00 83.94 181 THR A N 1
ATOM 1387 C CA . THR A 1 181 ? -2.719 -3.678 -12.644 1.00 83.94 181 THR A CA 1
ATOM 1388 C C . THR A 1 181 ? -3.014 -4.522 -13.877 1.00 83.94 181 THR A C 1
ATOM 1390 O O . THR A 1 181 ? -3.056 -5.749 -13.802 1.00 83.94 181 THR A O 1
ATOM 1393 N N . TYR A 1 182 ? -3.230 -3.862 -15.013 1.00 80.94 182 TYR A N 1
ATOM 1394 C CA . TYR A 1 182 ? -3.326 -4.527 -16.306 1.00 80.94 182 TYR A CA 1
ATOM 1395 C C . TYR A 1 182 ? -1.936 -4.615 -16.923 1.00 80.94 182 TYR A C 1
ATOM 1397 O O . TYR A 1 182 ? -1.311 -3.592 -17.196 1.00 80.94 182 TYR A O 1
ATOM 1405 N N . ASN A 1 183 ? -1.479 -5.842 -17.157 1.00 76.88 183 ASN A N 1
ATOM 1406 C CA . ASN A 1 183 ? -0.218 -6.111 -17.833 1.00 76.88 183 ASN A CA 1
ATOM 1407 C C . ASN A 1 183 ? -0.502 -6.532 -19.273 1.00 76.88 183 ASN A C 1
ATOM 1409 O O . ASN A 1 183 ? -1.383 -7.353 -19.531 1.00 76.88 183 ASN A O 1
ATOM 1413 N N . TRP A 1 184 ? 0.241 -5.955 -20.213 1.00 71.56 184 TRP A N 1
ATOM 1414 C CA . TRP A 1 184 ? 0.217 -6.389 -21.603 1.00 71.56 184 TRP A CA 1
ATOM 1415 C C . TRP A 1 184 ? 1.092 -7.633 -21.759 1.00 71.56 184 TRP A C 1
ATOM 1417 O O . TRP A 1 184 ? 2.273 -7.587 -21.434 1.00 71.56 184 TRP A O 1
ATOM 1427 N N . THR A 1 185 ? 0.515 -8.736 -22.239 1.00 68.50 185 THR A N 1
ATOM 1428 C CA . THR A 1 185 ? 1.194 -10.044 -22.290 1.00 68.50 185 THR A CA 1
ATOM 1429 C C . THR A 1 185 ? 1.644 -10.471 -23.683 1.00 68.50 185 THR A C 1
ATOM 1431 O O . THR A 1 185 ? 2.185 -11.561 -23.838 1.00 68.50 185 THR A O 1
ATOM 1434 N N . ALA A 1 186 ? 1.414 -9.656 -24.719 1.00 64.62 186 ALA A N 1
ATOM 1435 C CA . ALA A 1 186 ? 1.782 -10.036 -26.085 1.00 64.62 186 ALA A CA 1
ATOM 1436 C C . ALA A 1 186 ? 3.277 -9.827 -26.401 1.00 64.62 186 ALA A C 1
ATOM 1438 O O . ALA A 1 186 ? 3.706 -10.146 -27.505 1.00 64.62 186 ALA A O 1
ATOM 1439 N N . LEU A 1 187 ? 4.058 -9.281 -25.462 1.00 62.12 187 LEU A N 1
ATOM 1440 C CA . LEU A 1 187 ? 5.509 -9.170 -25.578 1.00 62.12 187 LEU A CA 1
ATOM 1441 C C . LEU A 1 187 ? 6.155 -10.431 -24.986 1.00 62.12 187 LEU A C 1
ATOM 1443 O O . LEU A 1 187 ? 5.939 -10.748 -23.814 1.00 62.12 187 LEU A O 1
ATOM 1447 N N . GLU A 1 188 ? 6.925 -11.167 -25.790 1.00 54.75 188 GLU A N 1
ATOM 1448 C CA . GLU A 1 188 ? 7.641 -12.358 -25.318 1.00 54.75 188 GLU A CA 1
ATOM 1449 C C . GLU A 1 188 ? 8.548 -12.002 -24.127 1.00 54.75 188 GLU A C 1
ATOM 1451 O O . GLU A 1 188 ? 9.278 -11.015 -24.152 1.00 54.75 188 GLU A O 1
ATOM 1456 N N . GLY A 1 189 ? 8.470 -12.790 -23.050 1.00 55.84 189 GLY A N 1
ATOM 1457 C CA . GLY A 1 189 ? 9.228 -12.545 -21.818 1.00 55.84 189 GLY A CA 1
ATOM 1458 C C . GLY A 1 189 ? 8.524 -11.673 -20.770 1.00 55.84 189 GLY A C 1
ATOM 1459 O O . GLY A 1 189 ? 9.054 -11.534 -19.668 1.00 55.84 189 GLY A O 1
ATOM 1460 N N . SER A 1 190 ? 7.321 -11.141 -21.031 1.00 57.12 190 SER A N 1
ATOM 1461 C CA . SER A 1 190 ? 6.518 -10.500 -19.982 1.00 57.12 190 SER A CA 1
ATOM 1462 C C . SER A 1 190 ? 5.977 -11.568 -19.017 1.00 57.12 190 SER A C 1
ATOM 1464 O O . SER A 1 190 ? 4.948 -12.201 -19.266 1.00 57.12 190 SER A O 1
ATOM 1466 N N . GLY A 1 191 ? 6.688 -11.822 -17.918 1.00 57.97 191 GLY A N 1
ATOM 1467 C CA . GLY A 1 191 ? 6.188 -12.680 -16.842 1.00 57.97 191 GLY A CA 1
ATOM 1468 C C . GLY A 1 191 ? 4.939 -12.093 -16.166 1.00 57.97 191 GLY A C 1
ATOM 1469 O O . GLY A 1 191 ? 4.466 -11.010 -16.514 1.00 57.97 191 GLY A O 1
ATOM 1470 N N . SER A 1 192 ? 4.432 -12.757 -15.121 1.00 53.84 192 SER A N 1
ATOM 1471 C CA . SER A 1 192 ? 3.270 -12.280 -14.339 1.00 53.84 192 SER A CA 1
ATOM 1472 C C . SER A 1 192 ? 3.431 -10.850 -13.781 1.00 53.84 192 SER A C 1
ATOM 1474 O O . SER A 1 192 ? 2.433 -10.227 -13.423 1.00 53.84 192 SER A O 1
ATOM 1476 N N . GLY A 1 193 ? 4.662 -10.328 -13.713 1.00 57.84 193 GLY A N 1
ATOM 1477 C CA . GLY A 1 193 ? 4.984 -8.970 -13.270 1.00 57.84 193 GLY A CA 1
ATOM 1478 C C . GLY A 1 193 ? 4.945 -7.886 -14.354 1.00 57.84 193 GLY A C 1
ATOM 1479 O O . GLY A 1 193 ? 5.129 -6.724 -14.018 1.00 57.84 193 GLY A O 1
ATOM 1480 N N . GLY A 1 194 ? 4.726 -8.224 -15.632 1.00 58.88 194 GLY A N 1
ATOM 1481 C CA . GLY A 1 194 ? 4.654 -7.229 -16.715 1.00 58.88 194 GLY A CA 1
ATOM 1482 C C . GLY A 1 194 ? 5.970 -6.495 -17.013 1.00 58.88 194 GLY A C 1
ATOM 1483 O O . GLY A 1 194 ? 5.954 -5.500 -17.729 1.00 58.88 194 GLY A O 1
ATOM 1484 N N . ILE A 1 195 ? 7.095 -6.976 -16.474 1.00 66.06 195 ILE A N 1
ATOM 1485 C CA . ILE A 1 195 ? 8.445 -6.486 -16.763 1.00 66.06 195 ILE A CA 1
ATOM 1486 C C . ILE A 1 195 ? 9.121 -7.524 -17.658 1.00 66.06 195 ILE A C 1
ATOM 1488 O O . ILE A 1 195 ? 9.221 -8.693 -17.283 1.00 66.06 195 ILE A O 1
ATOM 1492 N N . SER A 1 196 ? 9.569 -7.090 -18.830 1.00 66.38 196 SER A N 1
ATOM 1493 C CA . SER A 1 196 ? 10.423 -7.856 -19.736 1.00 66.38 196 SER A CA 1
ATOM 1494 C C . SER A 1 196 ? 11.776 -7.167 -19.822 1.00 66.38 196 SER A C 1
ATOM 1496 O O . SER A 1 196 ? 11.833 -5.944 -19.952 1.00 66.38 196 SER A O 1
ATOM 1498 N N . VAL A 1 197 ? 12.854 -7.942 -19.774 1.00 68.06 197 VAL A N 1
ATOM 1499 C CA . VAL A 1 197 ? 14.211 -7.427 -19.956 1.00 68.06 197 VAL A CA 1
ATOM 1500 C C . VAL A 1 197 ? 14.830 -8.148 -21.141 1.00 68.06 197 VAL A C 1
ATOM 1502 O O . VAL A 1 197 ? 14.760 -9.373 -21.223 1.00 68.06 197 VAL A O 1
ATOM 1505 N N . LEU A 1 198 ? 15.389 -7.376 -22.066 1.00 70.56 198 LEU A N 1
ATOM 1506 C CA . LEU A 1 198 ? 15.984 -7.859 -23.303 1.00 70.56 198 LEU A CA 1
ATOM 1507 C C . LEU A 1 198 ? 17.389 -7.270 -23.402 1.00 70.56 198 LEU A C 1
ATOM 1509 O O . LEU A 1 198 ? 17.570 -6.074 -23.176 1.00 70.56 198 LEU A O 1
ATOM 1513 N N . THR A 1 199 ? 18.366 -8.115 -23.705 1.00 68.06 199 THR A N 1
ATOM 1514 C CA . THR A 1 199 ? 19.718 -7.692 -24.070 1.00 68.06 199 THR A CA 1
ATOM 1515 C C . THR A 1 199 ? 19.822 -7.655 -25.591 1.00 68.06 199 THR A C 1
ATOM 1517 O O . THR A 1 199 ? 19.211 -8.471 -26.285 1.00 68.06 199 THR A O 1
ATOM 1520 N N . TYR A 1 200 ? 20.569 -6.687 -26.110 1.00 69.81 200 TYR A N 1
ATOM 1521 C CA . TYR A 1 200 ? 20.821 -6.535 -27.539 1.00 69.81 200 TYR A CA 1
ATOM 1522 C C . TYR A 1 200 ? 22.319 -6.301 -27.747 1.00 69.81 200 TYR A C 1
ATOM 1524 O O . TYR A 1 200 ? 22.930 -5.583 -26.954 1.00 69.81 200 TYR A O 1
ATOM 1532 N N . ASP A 1 201 ? 22.875 -6.921 -28.790 1.00 60.44 201 ASP A N 1
ATOM 1533 C CA . ASP A 1 201 ? 24.286 -6.811 -29.197 1.00 60.44 201 ASP A CA 1
ATOM 1534 C C . ASP A 1 201 ? 24.533 -5.651 -30.178 1.00 60.44 201 ASP A C 1
ATOM 1536 O O . ASP A 1 201 ? 23.654 -5.398 -31.041 1.00 60.44 201 ASP A O 1
#

Organism: NCBI:txid454153

pLDDT: mean 81.62, std 9.91, range [48.31, 93.12]

InterPro domains:
  IPR053738 Lambda phage major capsid assembly [G3DSA:3.90.1690.10] (1-197)

Radius of gyration: 21.21 Å; chains: 1; bounding box: 58×32×59 Å

Foldseek 3Di:
DDDDDDDDDFDDDDQDPVNCVVDPHPVRVQVVRQVVRLVVVVLVVLLVVLVVLVVPDDDDDFPDALLDAPGPVLVVLVVVQVVCCVPPVDGFAEKEFEPVSVVSNQPYPVLVVVCVPPPDDGCDQVSVCVSNVHHYHYQHDWDFPDDPPDDTDIAGSNHGDMDTFHADPDPDPPDDGPDDDDADDPDPQCDPVNDRDDDDD